Protein AF-A0A917YFE0-F1 (afdb_monomer_lite)

Structure (mmCIF, N/CA/C/O backbone):
data_AF-A0A917YFE0-F1
#
_entry.id   AF-A0A917YFE0-F1
#
loop_
_atom_site.group_PDB
_atom_site.id
_atom_site.type_symbol
_atom_site.label_atom_id
_atom_site.label_alt_id
_atom_site.label_comp_id
_atom_site.label_asym_id
_atom_site.label_entity_id
_atom_site.label_seq_id
_atom_site.pdbx_PDB_ins_code
_atom_site.Cartn_x
_atom_site.Cartn_y
_atom_site.Cartn_z
_atom_site.occupancy
_atom_site.B_iso_or_equiv
_atom_site.auth_seq_id
_atom_site.auth_comp_id
_atom_site.auth_asym_id
_atom_site.auth_atom_id
_atom_site.pdbx_PDB_model_num
ATOM 1 N N . MET A 1 1 ? -13.868 -17.812 5.244 1.00 84.69 1 MET A N 1
ATOM 2 C CA . MET A 1 1 ? -13.013 -17.747 6.449 1.00 84.69 1 MET A CA 1
ATOM 3 C C . MET A 1 1 ? -12.952 -16.281 6.848 1.00 84.69 1 MET A C 1
ATOM 5 O O . MET A 1 1 ? -12.947 -15.462 5.942 1.00 84.69 1 MET A O 1
ATOM 9 N N . ASP A 1 2 ? -12.995 -15.955 8.141 1.00 94.00 2 ASP A N 1
ATOM 10 C CA . ASP A 1 2 ? -12.895 -14.564 8.615 1.00 94.00 2 ASP A CA 1
ATOM 11 C C . ASP A 1 2 ? -11.419 -14.209 8.843 1.00 94.00 2 ASP A C 1
ATOM 13 O O . ASP A 1 2 ? -10.750 -14.843 9.658 1.00 94.00 2 ASP A O 1
ATOM 17 N N . TYR A 1 3 ? -10.922 -13.226 8.097 1.00 96.31 3 TYR A N 1
ATOM 18 C CA . TYR A 1 3 ? -9.534 -12.763 8.080 1.00 96.31 3 TYR A CA 1
ATOM 19 C C . TYR A 1 3 ? -9.320 -11.458 8.852 1.00 96.31 3 TYR A C 1
ATOM 21 O O . TYR A 1 3 ? -8.181 -11.013 8.983 1.00 96.31 3 TYR A O 1
ATOM 29 N N . ARG A 1 4 ? -10.368 -10.847 9.424 1.00 96.12 4 ARG A N 1
ATOM 30 C CA . ARG A 1 4 ? -10.214 -9.649 10.273 1.00 96.12 4 ARG A CA 1
ATOM 31 C C . ARG A 1 4 ? -9.209 -9.837 11.420 1.00 96.12 4 ARG A C 1
ATOM 33 O O . ARG A 1 4 ? -8.478 -8.882 11.692 1.00 96.12 4 ARG A O 1
ATOM 40 N N . PRO A 1 5 ? -9.095 -11.025 12.059 1.00 96.25 5 PRO A N 1
ATOM 41 C CA . PRO A 1 5 ? -8.093 -11.247 13.097 1.00 96.25 5 PRO A CA 1
ATOM 42 C C . PRO A 1 5 ? -6.644 -11.035 12.642 1.00 96.25 5 PRO A C 1
ATOM 44 O O . PRO A 1 5 ? -5.832 -10.685 13.492 1.00 96.25 5 PRO A O 1
ATOM 47 N N . LEU A 1 6 ? -6.318 -11.163 11.345 1.00 94.31 6 LEU A N 1
ATOM 48 C CA . LEU A 1 6 ? -4.957 -10.928 10.836 1.00 94.31 6 LEU A CA 1
ATOM 49 C C . LEU A 1 6 ? -4.453 -9.528 11.205 1.00 94.31 6 LEU A C 1
ATOM 51 O O . LEU A 1 6 ? -3.342 -9.372 11.700 1.00 94.31 6 LEU A O 1
ATOM 55 N N . LEU A 1 7 ? -5.302 -8.507 11.047 1.00 94.81 7 LEU A N 1
ATOM 56 C CA . LEU A 1 7 ? -4.933 -7.119 11.347 1.00 94.81 7 LEU A CA 1
ATOM 57 C C . LEU A 1 7 ? -4.876 -6.815 12.854 1.00 94.81 7 LEU A C 1
ATOM 59 O O . LEU A 1 7 ? -4.436 -5.736 13.247 1.00 94.81 7 LEU A O 1
ATOM 63 N N . ALA A 1 8 ? -5.336 -7.743 13.695 1.00 93.38 8 ALA A N 1
ATOM 64 C CA . ALA A 1 8 ? -5.355 -7.613 15.149 1.00 93.38 8 ALA A CA 1
ATOM 65 C C . ALA A 1 8 ? -4.343 -8.535 15.855 1.00 93.38 8 ALA A C 1
ATOM 67 O O . ALA A 1 8 ? -4.058 -8.329 17.033 1.00 93.38 8 ALA A O 1
ATOM 68 N N . GLN A 1 9 ? -3.791 -9.529 15.151 1.00 87.12 9 GLN A N 1
ATOM 69 C CA . GLN A 1 9 ? -3.011 -10.642 15.708 1.00 87.12 9 GLN A CA 1
ATOM 70 C C . GLN A 1 9 ? -1.773 -10.194 16.501 1.00 87.12 9 GLN A C 1
ATOM 72 O O . GLN A 1 9 ? -1.353 -10.871 17.441 1.00 87.12 9 GLN A O 1
ATOM 77 N N . HIS A 1 10 ? -1.238 -9.019 16.172 1.00 92.62 10 HIS A N 1
ATOM 78 C CA . HIS A 1 10 ? -0.079 -8.411 16.820 1.00 92.62 10 HIS A CA 1
ATOM 79 C C . HIS A 1 10 ? -0.311 -6.929 17.143 1.00 92.62 10 HIS A C 1
ATOM 81 O O . HIS A 1 10 ? 0.627 -6.134 17.148 1.00 92.62 10 HIS A O 1
ATOM 87 N N . ALA A 1 11 ? -1.565 -6.545 17.403 1.00 91.94 11 ALA A N 1
ATOM 88 C CA . ALA A 1 11 ? -1.904 -5.163 17.706 1.00 91.94 11 ALA A CA 1
ATOM 89 C C . ALA A 1 11 ? -1.092 -4.635 18.898 1.00 91.94 11 ALA A C 1
ATOM 91 O O . ALA A 1 11 ? -1.017 -5.254 19.962 1.00 91.94 11 ALA A O 1
ATOM 92 N N . VAL A 1 12 ? -0.493 -3.462 18.709 1.00 93.38 12 VAL A N 1
ATOM 93 C CA . VAL A 1 12 ? 0.252 -2.739 19.742 1.00 93.38 12 VAL A CA 1
ATOM 94 C C . VAL A 1 12 ? -0.282 -1.322 19.854 1.00 93.38 12 VAL A C 1
ATOM 96 O O . VAL A 1 12 ? -0.852 -0.776 18.909 1.00 93.38 12 VAL A O 1
ATOM 99 N N . GLN A 1 13 ? -0.063 -0.696 21.006 1.00 92.38 13 GLN A N 1
ATOM 100 C CA . GLN A 1 13 ? -0.458 0.690 21.207 1.00 92.38 13 GLN A CA 1
ATOM 101 C C . GLN A 1 13 ? 0.248 1.606 20.195 1.00 92.38 13 GLN A C 1
ATOM 103 O O . GLN A 1 13 ? 1.463 1.521 19.993 1.00 92.38 13 GLN A O 1
ATOM 108 N N . LEU A 1 14 ? -0.511 2.516 19.582 1.00 91.06 14 LEU A N 1
ATOM 109 C CA . LEU A 1 14 ? 0.066 3.573 18.758 1.00 91.06 14 LEU A CA 1
ATOM 110 C C . LEU A 1 14 ? 0.958 4.469 19.630 1.00 91.06 14 LEU A C 1
ATOM 112 O O . LEU A 1 14 ? 0.569 4.888 20.718 1.00 91.06 14 LEU A O 1
ATOM 116 N N . THR A 1 15 ? 2.172 4.754 19.163 1.00 79.62 15 THR A N 1
ATOM 117 C CA . THR A 1 15 ? 3.182 5.460 19.969 1.00 79.62 15 THR A CA 1
ATOM 118 C C . THR A 1 15 ? 3.042 6.978 19.908 1.00 79.62 15 THR A C 1
ATOM 120 O O . THR A 1 15 ? 3.319 7.668 20.887 1.00 79.62 15 THR A O 1
ATOM 123 N N . HIS A 1 16 ? 2.617 7.512 18.760 1.00 77.94 16 HIS A N 1
ATOM 124 C CA . HIS A 1 16 ? 2.608 8.958 18.505 1.00 77.94 16 HIS A CA 1
ATOM 125 C C . HIS A 1 16 ? 1.325 9.479 17.852 1.00 77.94 16 HIS A C 1
ATOM 127 O O . HIS A 1 16 ? 1.019 10.662 17.977 1.00 77.94 16 HIS A O 1
ATOM 133 N N . ASP A 1 17 ? 0.586 8.625 17.142 1.00 79.50 17 ASP A N 1
ATOM 134 C CA . ASP A 1 17 ? -0.562 9.044 16.330 1.00 79.50 17 ASP A CA 1
ATOM 135 C C . ASP A 1 17 ? -1.911 8.653 16.957 1.00 79.50 17 ASP A C 1
ATOM 137 O O . ASP A 1 17 ? -2.942 8.778 16.301 1.00 79.50 17 ASP A O 1
ATOM 141 N N . THR A 1 18 ? -1.925 8.225 18.226 1.00 74.38 18 THR A N 1
ATOM 142 C CA . THR A 1 18 ? -3.139 7.800 18.950 1.00 74.38 18 THR A CA 1
ATOM 143 C C . THR A 1 18 ? -4.272 8.819 18.837 1.00 74.38 18 THR A C 1
ATOM 145 O O . THR A 1 18 ? -5.299 8.456 18.273 1.00 74.38 18 THR A O 1
ATOM 148 N N . PRO A 1 19 ? -4.083 10.120 19.151 1.00 78.19 19 PRO A N 1
ATOM 149 C CA . PRO A 1 19 ? -5.183 11.087 19.074 1.00 78.19 19 PRO A CA 1
ATOM 150 C C . PRO A 1 19 ? -5.743 11.277 17.656 1.00 78.19 19 PRO A C 1
ATOM 152 O O . PRO A 1 19 ? -6.876 11.715 17.487 1.00 78.19 19 PRO A O 1
ATOM 155 N N . ARG A 1 20 ? -4.944 10.978 16.622 1.00 82.88 20 ARG A N 1
ATOM 156 C CA . ARG A 1 20 ? -5.356 11.093 15.214 1.00 82.88 20 ARG A CA 1
ATOM 157 C C . ARG A 1 20 ? -6.197 9.898 14.780 1.00 82.88 20 ARG A C 1
ATOM 159 O O . ARG A 1 20 ? -7.121 10.058 13.989 1.00 82.88 20 ARG A O 1
ATOM 166 N N . TRP A 1 21 ? -5.863 8.716 15.287 1.00 94.56 21 TRP A N 1
ATOM 167 C CA . TRP A 1 21 ? -6.563 7.476 14.978 1.00 94.56 21 TRP A CA 1
ATOM 168 C C . TRP A 1 21 ? -7.741 7.203 15.914 1.00 94.56 21 TRP A C 1
ATOM 170 O O . TRP A 1 21 ? -8.644 6.493 15.492 1.00 94.56 21 TRP A O 1
ATOM 180 N N . ASP A 1 22 ? -7.795 7.808 17.105 1.00 92.44 22 ASP A N 1
ATOM 181 C CA . ASP A 1 22 ? -8.902 7.665 18.063 1.00 92.44 22 ASP A CA 1
ATOM 182 C C . ASP A 1 22 ? -10.252 8.086 17.465 1.00 92.44 22 ASP A C 1
ATOM 184 O O . ASP A 1 22 ? -11.253 7.399 17.639 1.00 92.44 22 ASP A O 1
ATOM 188 N N . ASP A 1 23 ? -10.281 9.174 16.695 1.00 91.69 23 ASP A N 1
ATOM 189 C CA . ASP A 1 23 ? -11.488 9.656 16.011 1.00 91.69 23 ASP A CA 1
ATOM 190 C C . ASP A 1 23 ? -11.961 8.661 14.930 1.00 91.69 23 ASP A C 1
ATOM 192 O O . ASP A 1 23 ? -13.121 8.244 14.899 1.00 91.69 23 ASP A O 1
ATOM 196 N N . ALA A 1 24 ? -11.039 8.177 14.089 1.00 93.62 24 ALA A N 1
ATOM 197 C CA . ALA A 1 24 ? -11.344 7.141 13.101 1.00 93.62 24 ALA A CA 1
ATOM 198 C C . ALA A 1 24 ? -11.797 5.827 13.766 1.00 93.62 24 ALA A C 1
ATOM 200 O O . ALA A 1 24 ? -12.750 5.196 13.310 1.00 93.62 24 ALA A O 1
ATOM 201 N N . ALA A 1 25 ? -11.131 5.436 14.852 1.00 95.06 25 ALA A N 1
ATOM 202 C CA . ALA A 1 25 ? -11.418 4.258 15.660 1.00 95.06 25 ALA A CA 1
ATOM 203 C C . ALA A 1 25 ? -12.804 4.335 16.307 1.00 95.06 25 ALA A C 1
ATOM 205 O O . ALA A 1 25 ? -13.573 3.380 16.214 1.00 95.06 25 ALA A O 1
ATOM 206 N N . GLN A 1 26 ? -13.170 5.490 16.870 1.00 94.81 26 GLN A N 1
ATOM 207 C CA . GLN A 1 26 ? -14.491 5.736 17.439 1.00 94.81 26 GLN A CA 1
ATOM 208 C C . GLN A 1 26 ? -15.585 5.660 16.370 1.00 94.81 26 GLN A C 1
ATOM 210 O O . GLN A 1 26 ? -16.611 5.017 16.591 1.00 94.81 26 GLN A O 1
ATOM 215 N N . ILE A 1 27 ? -15.369 6.275 15.200 1.00 94.12 27 ILE A N 1
ATOM 216 C CA . ILE A 1 27 ? -16.329 6.211 14.092 1.00 94.12 27 ILE A CA 1
ATOM 217 C C . ILE A 1 27 ? -16.477 4.775 13.588 1.00 94.12 27 ILE A C 1
ATOM 219 O O . ILE A 1 27 ? -17.595 4.362 13.290 1.00 94.12 27 ILE A O 1
ATOM 223 N N . ALA A 1 28 ? -15.385 4.016 13.465 1.00 93.69 28 ALA A N 1
ATOM 224 C CA . ALA A 1 28 ? -15.397 2.652 12.936 1.00 93.69 28 ALA A CA 1
ATOM 225 C C . ALA A 1 28 ? -15.806 1.585 13.970 1.00 93.69 28 ALA A C 1
ATOM 227 O O . ALA A 1 28 ? -16.243 0.508 13.573 1.00 93.69 28 ALA A O 1
ATOM 228 N N . GLY A 1 29 ? -15.695 1.877 15.269 1.00 95.31 29 GLY A N 1
ATOM 229 C CA . GLY A 1 29 ? -15.880 0.906 16.350 1.00 95.31 29 GLY A CA 1
ATOM 230 C C . GLY A 1 29 ? -14.729 -0.101 16.457 1.00 95.31 29 GLY A C 1
ATOM 231 O O . GLY A 1 29 ? -14.976 -1.279 16.703 1.00 95.31 29 GLY A O 1
ATOM 232 N N . LEU A 1 30 ? -13.489 0.340 16.226 1.00 96.00 30 LEU A N 1
ATOM 233 C CA . LEU A 1 30 ? -12.283 -0.501 16.203 1.00 96.00 30 LEU A CA 1
ATOM 234 C C . LEU A 1 30 ? -11.232 0.010 17.190 1.00 96.00 30 LEU A C 1
ATOM 236 O O . LEU A 1 30 ? -11.303 1.145 17.646 1.00 96.00 30 LEU A O 1
ATOM 240 N N . ASP A 1 31 ? -10.221 -0.810 17.473 1.00 95.00 31 ASP A N 1
ATOM 241 C CA . ASP A 1 31 ? -8.989 -0.339 18.111 1.00 95.00 31 ASP A CA 1
ATOM 242 C C . ASP A 1 31 ? -8.210 0.605 17.157 1.00 95.00 31 ASP A C 1
ATOM 244 O O . ASP A 1 31 ? -8.196 0.352 15.945 1.00 95.00 31 ASP A O 1
ATOM 248 N N . PRO A 1 32 ? -7.549 1.679 17.646 1.00 96.12 32 PRO A N 1
ATOM 249 C CA . PRO A 1 32 ? -6.787 2.604 16.802 1.00 96.12 32 PRO A CA 1
ATOM 250 C C . PRO A 1 32 ? -5.726 1.944 15.917 1.00 96.12 32 PRO A C 1
ATOM 252 O O . PRO A 1 32 ? -5.562 2.346 14.762 1.00 96.12 32 PRO A O 1
ATOM 255 N N . TYR A 1 33 ? -5.033 0.916 16.413 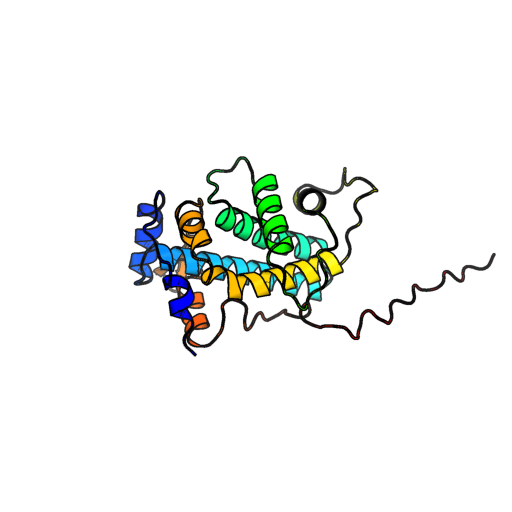1.00 96.19 33 TYR A N 1
ATOM 256 C CA . TYR A 1 33 ? -4.073 0.160 15.614 1.00 96.19 33 TYR A CA 1
ATOM 257 C C . TYR A 1 33 ? -4.777 -0.597 14.490 1.00 96.19 33 TYR A C 1
ATOM 259 O O . TYR A 1 33 ? -4.376 -0.488 13.332 1.00 96.19 33 TYR A O 1
ATOM 267 N N . VAL A 1 34 ? -5.862 -1.311 14.802 1.00 96.81 34 VAL A N 1
ATOM 268 C CA . VAL A 1 34 ? -6.631 -2.074 13.803 1.00 96.81 34 VAL A CA 1
ATOM 269 C C . VAL A 1 34 ? -7.240 -1.138 12.756 1.00 96.81 34 VAL A C 1
ATOM 271 O O . VAL A 1 34 ? -7.251 -1.455 11.566 1.00 96.81 34 VAL A O 1
ATOM 274 N N . CYS A 1 35 ? -7.687 0.049 13.167 1.00 97.19 35 CYS A N 1
ATOM 275 C CA . CYS A 1 35 ? -8.169 1.100 12.275 1.00 97.19 35 CYS A CA 1
ATOM 276 C C . CYS A 1 35 ? -7.067 1.556 11.301 1.00 97.19 35 CYS A C 1
ATOM 278 O O . CYS A 1 35 ? -7.281 1.583 10.086 1.00 97.19 35 CYS A O 1
ATOM 280 N N . LYS A 1 36 ? -5.855 1.810 11.813 1.00 97.44 36 LYS A N 1
ATOM 281 C CA . LYS A 1 36 ? -4.675 2.152 11.005 1.00 97.44 36 LYS A CA 1
ATOM 282 C C . LYS A 1 36 ? -4.274 1.032 10.046 1.00 97.44 36 LYS A C 1
ATOM 284 O O . LYS A 1 36 ? -4.040 1.300 8.870 1.00 97.44 36 LYS A O 1
ATOM 289 N N . ALA A 1 37 ? -4.229 -0.212 10.519 1.00 97.56 37 ALA A N 1
ATOM 290 C CA . ALA A 1 37 ? -3.920 -1.382 9.700 1.00 97.56 37 ALA A CA 1
ATOM 291 C C . ALA A 1 37 ? -4.944 -1.566 8.567 1.00 97.56 37 ALA A C 1
ATOM 293 O O . ALA A 1 37 ? -4.565 -1.784 7.418 1.00 97.56 37 ALA A O 1
ATOM 294 N N . SER A 1 38 ? -6.234 -1.385 8.868 1.00 98.19 38 SER A N 1
ATOM 295 C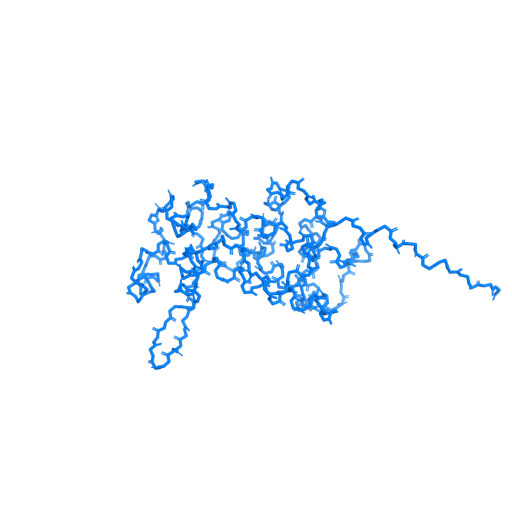 CA . SER A 1 38 ? -7.319 -1.465 7.878 1.00 98.19 38 SER A CA 1
ATOM 296 C C . SER A 1 38 ? -7.195 -0.380 6.817 1.00 98.19 38 SER A C 1
ATOM 298 O O . SER A 1 38 ? -7.300 -0.664 5.630 1.00 98.19 38 SER A O 1
ATOM 300 N N . TYR A 1 39 ? -6.923 0.858 7.235 1.00 98.00 39 TYR A N 1
ATOM 301 C CA . TYR A 1 39 ? -6.691 1.964 6.314 1.00 98.00 39 TYR A CA 1
ATOM 302 C C . TYR A 1 39 ? -5.509 1.687 5.382 1.00 98.00 39 TYR A C 1
ATOM 304 O O . TYR A 1 39 ? -5.624 1.855 4.174 1.00 98.00 39 TYR A O 1
ATOM 312 N N . VAL A 1 40 ? -4.384 1.232 5.934 1.00 97.62 40 VAL A N 1
ATOM 313 C CA . VAL A 1 40 ? -3.183 0.899 5.161 1.00 97.62 40 VAL A CA 1
ATOM 314 C C . VAL A 1 40 ? -3.456 -0.208 4.147 1.00 97.62 40 VAL A C 1
ATOM 316 O O . VAL A 1 40 ? -3.097 -0.054 2.981 1.00 97.62 40 VAL A O 1
ATOM 319 N N . CYS A 1 41 ? -4.127 -1.282 4.569 1.00 97.94 41 CYS A N 1
ATOM 320 C CA . CYS A 1 41 ? -4.554 -2.359 3.682 1.00 97.94 41 CYS A CA 1
ATOM 321 C C . CYS A 1 41 ? -5.417 -1.810 2.533 1.00 97.94 41 CYS A C 1
ATOM 323 O O . CYS A 1 41 ? -5.114 -2.047 1.366 1.00 97.94 41 CYS A O 1
ATOM 325 N N . GLY A 1 42 ? -6.416 -0.986 2.851 1.00 97.75 42 GLY A N 1
ATOM 326 C CA . GLY A 1 42 ? -7.275 -0.336 1.866 1.00 97.75 42 GLY A CA 1
ATOM 327 C C . GLY A 1 42 ? -6.533 0.566 0.876 1.00 97.75 42 GLY A C 1
ATOM 328 O O . GLY A 1 42 ? -6.743 0.452 -0.326 1.00 97.75 42 GLY A O 1
ATOM 329 N N . VAL A 1 43 ? -5.613 1.414 1.350 1.00 97.88 43 VAL A N 1
ATOM 330 C CA . VAL A 1 43 ? -4.798 2.280 0.477 1.00 97.88 43 VAL A CA 1
ATOM 331 C C . VAL A 1 43 ? -3.901 1.453 -0.448 1.00 97.88 43 VAL A C 1
ATOM 333 O O . VAL A 1 43 ? -3.775 1.777 -1.627 1.00 97.88 43 VAL A O 1
ATOM 336 N N . MET A 1 44 ? -3.288 0.375 0.056 1.00 97.88 44 MET A N 1
ATOM 337 C CA . MET A 1 44 ? -2.491 -0.522 -0.787 1.00 97.88 44 MET A CA 1
ATOM 338 C C . MET A 1 44 ? -3.358 -1.192 -1.857 1.00 97.88 44 MET A C 1
ATOM 340 O O . MET A 1 44 ? -2.956 -1.208 -3.020 1.00 97.88 44 MET A O 1
ATOM 344 N N . ARG A 1 45 ? -4.555 -1.680 -1.496 1.00 97.12 45 ARG A N 1
ATOM 345 C CA . ARG A 1 45 ? -5.517 -2.243 -2.459 1.00 97.12 45 ARG A CA 1
ATOM 346 C C . ARG A 1 45 ? -5.887 -1.233 -3.543 1.00 97.12 45 ARG A C 1
ATOM 348 O O . ARG A 1 45 ? -5.783 -1.578 -4.714 1.00 97.12 45 ARG A O 1
ATOM 355 N N . GLU A 1 46 ? -6.240 -0.003 -3.169 1.00 96.44 46 GLU A N 1
ATOM 356 C CA . GLU A 1 46 ? -6.595 1.070 -4.109 1.00 96.44 46 GLU A CA 1
ATOM 357 C C . GLU A 1 46 ? -5.463 1.329 -5.112 1.00 96.44 46 GLU A C 1
ATOM 359 O O . GLU A 1 46 ? -5.671 1.291 -6.324 1.00 96.44 46 GLU A O 1
ATOM 364 N N . PHE A 1 47 ? -4.233 1.538 -4.628 1.00 97.50 47 PHE A N 1
ATOM 365 C CA . PHE A 1 47 ? -3.093 1.787 -5.511 1.00 97.50 47 PHE A CA 1
ATOM 366 C C . PHE A 1 47 ? -2.796 0.604 -6.428 1.00 97.50 47 PHE A C 1
ATOM 368 O O . PHE A 1 47 ? -2.480 0.808 -7.599 1.00 97.50 47 PHE A O 1
ATOM 375 N N . MET A 1 48 ? -2.920 -0.627 -5.932 1.00 97.06 48 MET A N 1
ATOM 376 C CA . MET A 1 48 ? -2.731 -1.823 -6.748 1.00 97.06 48 MET A CA 1
ATOM 377 C C . MET A 1 48 ? -3.835 -1.987 -7.800 1.00 97.06 48 MET A C 1
ATOM 379 O O . MET A 1 48 ? -3.521 -2.303 -8.946 1.00 97.06 48 MET A O 1
ATOM 383 N N . GLN A 1 49 ? -5.102 -1.738 -7.454 1.00 95.56 49 GLN A N 1
ATOM 384 C CA . GLN A 1 49 ? -6.226 -1.781 -8.399 1.00 95.56 49 GLN A CA 1
ATOM 385 C C . GLN A 1 49 ? -6.077 -0.707 -9.477 1.00 95.56 49 GLN A C 1
ATOM 387 O O . GLN A 1 49 ? -6.115 -1.020 -10.666 1.00 95.56 49 GLN A O 1
ATOM 392 N N . ALA A 1 50 ? -5.823 0.540 -9.080 1.00 96.38 50 ALA A N 1
ATOM 393 C CA . ALA A 1 50 ? -5.614 1.643 -10.011 1.00 96.38 50 ALA A CA 1
ATOM 394 C C . ALA A 1 50 ? -4.363 1.428 -10.882 1.00 96.38 50 ALA A C 1
ATOM 396 O O . ALA A 1 50 ? -4.351 1.775 -12.066 1.00 96.38 50 ALA A O 1
ATOM 397 N N . SER A 1 51 ? -3.304 0.832 -10.327 1.00 96.69 51 SER A N 1
ATOM 398 C CA . SER A 1 51 ? -2.117 0.445 -11.088 1.00 96.69 51 SER A CA 1
ATOM 399 C C . SER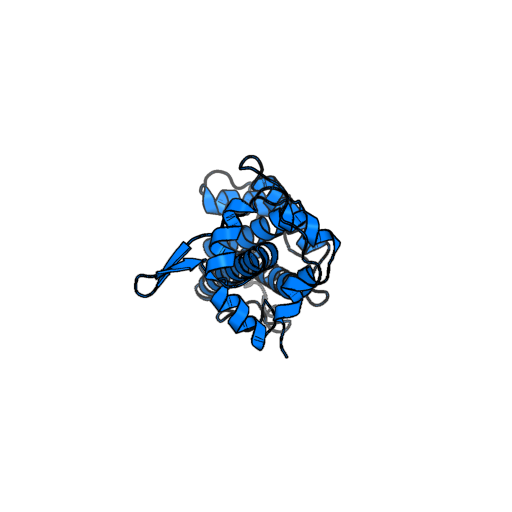 A 1 51 ? -2.439 -0.638 -12.121 1.00 96.69 51 SER A C 1
ATOM 401 O O . SER A 1 51 ? -2.054 -0.485 -13.282 1.00 96.69 51 SER A O 1
ATOM 403 N N . GLY A 1 52 ? -3.183 -1.679 -11.735 1.00 94.88 52 GLY A N 1
ATOM 404 C CA . GLY A 1 52 ? -3.641 -2.746 -12.627 1.00 94.88 52 GLY A CA 1
ATOM 405 C C . GLY A 1 52 ? -4.520 -2.227 -13.765 1.00 94.88 52 GLY A C 1
ATOM 406 O O . GLY A 1 52 ? -4.261 -2.543 -14.923 1.00 94.88 52 GLY A O 1
ATOM 407 N N . LEU A 1 53 ? -5.473 -1.337 -13.469 1.00 94.75 53 LEU A N 1
ATOM 408 C CA . LEU A 1 53 ? -6.314 -0.680 -14.475 1.00 94.75 53 LEU A CA 1
ATOM 409 C C . LEU A 1 53 ? -5.471 0.106 -15.492 1.00 94.75 53 LEU A C 1
ATOM 411 O O . LEU A 1 53 ? -5.653 -0.009 -16.704 1.00 94.75 53 LEU A O 1
ATOM 415 N N . ASN A 1 54 ? -4.502 0.893 -15.012 1.00 94.88 54 ASN A N 1
ATOM 416 C CA . ASN A 1 54 ? -3.581 1.609 -15.895 1.00 94.88 54 ASN A CA 1
ATOM 417 C C . ASN A 1 54 ? -2.718 0.650 -16.726 1.00 94.88 54 ASN A C 1
ATOM 419 O O . ASN A 1 54 ? -2.411 0.954 -17.878 1.00 94.88 54 ASN A O 1
ATOM 423 N N . PHE A 1 55 ? -2.319 -0.489 -16.156 1.00 93.00 55 PHE A N 1
ATOM 424 C CA . PHE A 1 55 ? -1.544 -1.505 -16.862 1.00 93.00 55 PHE A CA 1
ATOM 425 C C . PHE A 1 55 ? -2.343 -2.103 -18.023 1.00 93.00 55 PHE A C 1
ATOM 427 O O . PHE A 1 55 ? -1.847 -2.131 -19.147 1.00 93.00 55 PHE A O 1
ATOM 434 N N . GLU A 1 56 ? -3.592 -2.497 -17.762 1.00 91.38 56 GLU A N 1
ATOM 435 C CA . GLU A 1 56 ? -4.524 -3.066 -18.742 1.00 91.38 56 GLU A CA 1
ATOM 436 C C . GLU A 1 56 ? -4.764 -2.125 -19.933 1.00 91.38 56 GLU A C 1
ATOM 438 O O . GLU A 1 56 ? -4.834 -2.558 -21.083 1.00 91.38 56 GLU A O 1
ATOM 443 N N . HIS A 1 57 ? -4.804 -0.814 -19.679 1.00 91.75 57 HIS A N 1
ATOM 444 C CA . HIS A 1 57 ? -4.969 0.211 -20.712 1.00 91.75 57 HIS A CA 1
ATOM 445 C C . HIS A 1 57 ? -3.652 0.740 -21.313 1.00 91.75 57 HIS A C 1
ATOM 447 O O . HIS A 1 57 ? -3.663 1.745 -22.024 1.00 91.75 57 HIS A O 1
ATOM 453 N N . ASN A 1 58 ? -2.518 0.068 -21.083 1.00 90.50 58 ASN A N 1
ATOM 454 C CA . ASN A 1 58 ? -1.186 0.438 -21.590 1.00 90.50 58 ASN A CA 1
ATOM 455 C C . ASN A 1 58 ? -0.650 1.803 -21.100 1.00 90.50 58 ASN A C 1
ATOM 457 O O . ASN A 1 58 ? 0.305 2.351 -21.657 1.00 90.50 58 ASN A O 1
ATOM 461 N N . TYR A 1 59 ? -1.189 2.347 -20.006 1.00 91.62 59 TYR A N 1
ATOM 462 C CA . TYR A 1 59 ? -0.651 3.525 -19.316 1.00 91.62 59 TYR A CA 1
ATOM 463 C C . TYR A 1 59 ? 0.492 3.127 -18.368 1.00 91.62 59 TYR A C 1
ATOM 465 O O . TYR A 1 59 ? 0.449 3.358 -17.158 1.00 91.62 59 TYR A O 1
ATOM 473 N N . HIS A 1 60 ? 1.547 2.517 -18.916 1.00 90.56 60 HIS A N 1
ATOM 474 C CA . HIS A 1 60 ? 2.560 1.812 -18.124 1.00 90.56 60 HIS A CA 1
ATOM 475 C C . HIS A 1 60 ? 3.327 2.691 -17.121 1.00 90.56 60 HIS A C 1
ATOM 477 O O . HIS A 1 60 ? 3.648 2.222 -16.032 1.00 90.56 60 HIS A O 1
ATOM 483 N N . LEU A 1 61 ? 3.599 3.963 -17.442 1.00 89.50 61 LEU A N 1
ATOM 484 C CA . LEU A 1 61 ? 4.258 4.882 -16.500 1.00 89.50 61 LEU A CA 1
ATOM 485 C C . LEU A 1 61 ? 3.348 5.257 -15.323 1.00 89.50 61 LEU A C 1
ATOM 487 O O . LEU A 1 61 ? 3.819 5.301 -14.190 1.00 89.50 61 LEU A O 1
ATOM 491 N N . GLY A 1 62 ? 2.055 5.491 -15.578 1.00 92.38 62 GLY A N 1
ATOM 492 C CA . GLY A 1 62 ? 1.071 5.753 -14.522 1.00 92.38 62 GLY A CA 1
ATOM 493 C C . GLY A 1 62 ? 0.849 4.520 -13.649 1.00 92.38 62 GLY A C 1
ATOM 494 O O . GLY A 1 62 ? 0.842 4.610 -12.424 1.00 92.38 62 GLY A O 1
ATOM 495 N N . SER A 1 63 ? 0.787 3.350 -14.283 1.00 95.00 63 SER A N 1
ATOM 496 C CA . SER A 1 63 ? 0.737 2.060 -13.602 1.00 95.00 63 SER A CA 1
ATOM 497 C C . SER A 1 63 ? 1.948 1.853 -12.685 1.00 95.00 63 SER A C 1
ATOM 499 O O . SER A 1 63 ? 1.778 1.578 -11.495 1.00 95.00 63 SER A O 1
ATOM 501 N N . LEU A 1 64 ? 3.169 2.069 -13.195 1.00 94.50 64 LEU A N 1
ATOM 502 C CA . LEU A 1 64 ? 4.393 1.971 -12.400 1.00 94.50 64 LEU A CA 1
ATOM 503 C C . LEU A 1 64 ? 4.377 2.947 -11.222 1.00 94.50 64 LEU A C 1
ATOM 505 O O . LEU A 1 64 ? 4.741 2.572 -10.112 1.00 94.50 64 LEU A O 1
ATOM 509 N N . PHE A 1 65 ? 3.971 4.195 -11.457 1.00 95.00 65 PHE A N 1
ATOM 510 C CA . PHE A 1 65 ? 3.945 5.221 -10.421 1.00 95.00 65 PHE A CA 1
ATOM 511 C C . PHE A 1 65 ? 3.070 4.798 -9.231 1.00 95.00 65 PHE A C 1
ATOM 513 O O . PHE A 1 65 ? 3.534 4.833 -8.095 1.00 95.00 65 PHE A O 1
ATOM 520 N N . LEU A 1 66 ? 1.863 4.292 -9.499 1.00 96.94 66 LEU A N 1
ATOM 521 C CA . LEU A 1 66 ? 0.935 3.812 -8.470 1.00 96.94 66 LEU A CA 1
ATOM 522 C C . LEU A 1 66 ? 1.447 2.559 -7.741 1.00 96.94 66 LEU A C 1
ATOM 524 O O . LEU A 1 66 ? 1.361 2.478 -6.516 1.00 96.94 66 LEU A O 1
ATOM 528 N N . ALA A 1 67 ? 2.051 1.606 -8.460 1.00 97.25 67 ALA A N 1
ATOM 529 C CA . ALA A 1 67 ? 2.689 0.448 -7.828 1.00 97.25 67 ALA A CA 1
ATOM 530 C C . ALA A 1 67 ? 3.836 0.878 -6.892 1.00 97.25 67 ALA A C 1
ATOM 532 O O . ALA A 1 67 ? 4.016 0.322 -5.805 1.00 97.25 67 ALA A O 1
ATOM 533 N N . LEU A 1 68 ? 4.599 1.907 -7.275 1.00 97.00 68 LEU A N 1
ATOM 534 C CA . LEU A 1 68 ? 5.667 2.461 -6.446 1.00 97.00 68 LEU A CA 1
ATOM 535 C C . LEU A 1 68 ? 5.132 3.287 -5.266 1.00 97.00 68 LEU A C 1
ATOM 537 O O . LEU A 1 68 ? 5.786 3.304 -4.229 1.00 97.00 68 LEU A O 1
ATOM 541 N N . ASP A 1 69 ? 3.949 3.896 -5.355 1.00 97.06 69 ASP A N 1
ATOM 542 C CA . ASP A 1 69 ? 3.288 4.527 -4.202 1.00 97.06 69 ASP A CA 1
ATOM 543 C C . ASP A 1 69 ? 2.839 3.485 -3.164 1.00 97.06 69 ASP A C 1
ATOM 545 O O . ASP A 1 69 ? 3.104 3.654 -1.970 1.00 97.06 69 ASP A O 1
ATOM 549 N N . ALA A 1 70 ? 2.272 2.354 -3.602 1.00 98.00 70 ALA A N 1
ATOM 550 C CA . ALA A 1 70 ? 2.006 1.213 -2.718 1.00 98.00 70 ALA A CA 1
ATOM 551 C C . ALA A 1 70 ? 3.302 0.667 -2.090 1.00 98.00 70 ALA A C 1
ATOM 553 O O . ALA A 1 70 ? 3.352 0.370 -0.895 1.00 98.00 70 ALA A O 1
ATOM 554 N N . THR A 1 71 ? 4.379 0.600 -2.878 1.00 98.06 71 THR A N 1
ATOM 555 C CA . THR A 1 71 ? 5.704 0.171 -2.403 1.00 98.06 71 THR A CA 1
ATOM 556 C C . THR A 1 71 ? 6.314 1.163 -1.407 1.00 98.06 71 THR A C 1
ATOM 558 O O . THR A 1 71 ? 6.938 0.743 -0.433 1.00 98.06 71 THR A O 1
ATOM 561 N N . GLU A 1 72 ? 6.139 2.477 -1.589 1.00 97.12 72 GLU A N 1
ATOM 562 C CA . GLU A 1 72 ? 6.558 3.463 -0.587 1.00 97.12 72 GLU A CA 1
ATOM 563 C C . GLU A 1 72 ? 5.768 3.277 0.709 1.00 97.12 72 GLU A C 1
ATOM 565 O O . GLU A 1 72 ? 6.367 3.271 1.785 1.00 97.12 72 GLU A O 1
ATOM 570 N N . LEU A 1 73 ? 4.446 3.098 0.628 1.00 96.94 73 LEU A N 1
ATOM 571 C CA . LEU A 1 73 ? 3.627 2.859 1.814 1.00 96.94 73 LEU A CA 1
ATOM 572 C C . LEU A 1 73 ? 4.124 1.626 2.580 1.00 96.94 73 LEU A C 1
ATOM 574 O O . LEU A 1 73 ? 4.378 1.730 3.781 1.00 96.94 73 LEU A O 1
ATOM 578 N N . LEU A 1 74 ? 4.390 0.517 1.883 1.00 97.69 74 LEU A N 1
ATOM 579 C CA . LEU A 1 74 ? 5.045 -0.660 2.458 1.00 97.69 74 LEU A CA 1
ATOM 580 C C . LEU A 1 74 ? 6.383 -0.306 3.119 1.00 97.69 74 LEU A C 1
ATOM 582 O O . LEU A 1 74 ? 6.619 -0.646 4.275 1.00 97.69 74 LEU A O 1
ATOM 586 N N . GLY A 1 75 ? 7.252 0.433 2.431 1.00 97.19 75 GLY A N 1
ATOM 587 C CA . GLY A 1 75 ? 8.531 0.867 2.986 1.00 97.19 75 GLY A CA 1
ATOM 588 C C . GLY A 1 75 ? 8.396 1.718 4.251 1.00 97.19 75 GLY A C 1
ATOM 589 O O . GLY A 1 75 ? 9.247 1.648 5.144 1.00 97.19 75 GLY A O 1
ATOM 590 N N . ARG A 1 76 ? 7.318 2.499 4.369 1.00 95.69 76 ARG A N 1
ATOM 591 C CA . ARG A 1 76 ? 7.018 3.312 5.554 1.00 95.69 76 ARG A CA 1
ATOM 592 C C . ARG A 1 76 ? 6.606 2.431 6.726 1.00 95.69 76 ARG A C 1
ATOM 594 O O . ARG A 1 76 ? 7.097 2.650 7.831 1.00 95.69 76 ARG A O 1
ATOM 601 N N . ILE A 1 77 ? 5.797 1.406 6.463 1.00 95.69 77 ILE A N 1
ATOM 602 C CA . ILE A 1 77 ? 5.410 0.389 7.447 1.00 95.69 77 ILE A CA 1
ATOM 603 C C . ILE A 1 77 ? 6.638 -0.378 7.920 1.00 95.69 77 ILE A C 1
ATOM 605 O O . ILE A 1 77 ? 6.860 -0.476 9.116 1.00 95.69 77 ILE A O 1
ATOM 609 N N . VAL A 1 78 ? 7.472 -0.857 6.997 1.00 96.12 78 VAL A N 1
ATOM 610 C CA . VAL A 1 78 ? 8.652 -1.675 7.309 1.00 96.12 78 VAL A CA 1
ATOM 611 C C . VAL A 1 78 ? 9.697 -0.898 8.102 1.00 96.12 78 VAL A C 1
ATOM 613 O O . VAL A 1 78 ? 10.355 -1.469 8.963 1.00 96.12 78 VAL A O 1
ATOM 616 N N . SER A 1 79 ? 9.863 0.400 7.840 1.00 94.38 79 SER A N 1
ATOM 617 C CA . SER A 1 79 ? 10.870 1.218 8.530 1.00 94.38 79 SER A CA 1
ATOM 618 C C . SER A 1 79 ? 10.371 1.953 9.771 1.00 94.38 79 SER A C 1
ATOM 620 O O . SER A 1 79 ? 11.194 2.492 10.507 1.00 94.38 79 SER A O 1
ATOM 622 N N . GLY A 1 80 ? 9.055 2.067 9.971 1.00 93.31 80 GLY A N 1
ATOM 623 C CA . GLY A 1 80 ? 8.483 2.917 11.018 1.00 93.31 80 GLY A CA 1
ATOM 624 C C . GLY A 1 80 ? 8.809 4.406 10.855 1.00 93.31 80 GLY A C 1
ATOM 625 O O . GLY A 1 80 ? 8.721 5.170 11.817 1.00 93.31 80 GLY A O 1
ATOM 626 N N . LYS A 1 81 ? 9.223 4.836 9.654 1.00 90.75 81 LYS A N 1
ATOM 627 C CA . LYS A 1 81 ? 9.686 6.207 9.406 1.00 90.75 81 LYS A CA 1
ATOM 628 C C . LYS A 1 81 ? 8.573 7.238 9.597 1.00 90.75 81 LYS A C 1
ATOM 630 O O . LYS A 1 81 ? 7.410 7.027 9.245 1.00 90.75 81 LYS A O 1
ATOM 635 N N . ARG A 1 82 ? 8.984 8.401 10.100 1.00 88.88 82 ARG A N 1
ATOM 636 C CA . ARG A 1 82 ? 8.160 9.603 10.284 1.00 88.88 82 ARG A CA 1
ATOM 637 C C . ARG A 1 82 ? 8.707 10.751 9.426 1.00 88.88 82 ARG A C 1
ATOM 639 O O . ARG A 1 82 ? 9.883 10.729 9.064 1.00 88.88 82 ARG A O 1
ATOM 646 N N . GLY A 1 83 ? 7.869 11.737 9.115 1.00 77.62 83 GLY A N 1
ATOM 647 C CA . GLY A 1 83 ? 8.227 12.931 8.347 1.00 77.62 83 GLY A CA 1
ATOM 648 C C . GLY A 1 83 ? 8.209 12.779 6.818 1.00 77.62 83 GLY A C 1
ATOM 649 O O . GLY A 1 83 ? 7.869 11.730 6.254 1.00 77.62 83 GLY A O 1
ATOM 650 N N . THR A 1 84 ? 8.564 13.880 6.147 1.00 64.25 84 THR A N 1
ATOM 651 C CA . THR A 1 84 ? 8.562 14.048 4.680 1.00 64.25 84 THR A CA 1
ATOM 652 C C . THR A 1 84 ? 9.937 13.849 4.040 1.00 64.25 84 THR A C 1
ATOM 654 O O . THR A 1 84 ? 10.029 13.465 2.871 1.00 64.25 84 THR A O 1
ATOM 657 N N . ASP A 1 85 ? 11.009 14.051 4.807 1.00 55.16 85 ASP A N 1
ATOM 658 C CA . ASP A 1 85 ? 12.390 13.994 4.327 1.00 55.16 85 ASP A CA 1
ATOM 659 C C . ASP A 1 85 ? 12.848 12.539 4.238 1.00 55.16 85 ASP A C 1
ATOM 661 O O . ASP A 1 85 ? 13.455 11.974 5.146 1.00 55.16 85 ASP A O 1
ATOM 665 N N . GLY A 1 86 ? 12.492 11.882 3.137 1.00 77.56 86 GLY A N 1
ATOM 666 C CA . GLY A 1 86 ? 12.929 10.509 2.918 1.00 77.56 86 GLY A CA 1
ATOM 667 C C . GLY A 1 86 ? 12.080 9.654 1.999 1.00 77.56 86 GLY A C 1
ATOM 668 O O . GLY A 1 86 ? 12.397 8.476 1.910 1.00 77.56 86 GLY A O 1
ATOM 669 N N . SER A 1 87 ? 11.065 10.183 1.303 1.00 83.00 87 SER A N 1
ATOM 670 C CA . SER A 1 87 ? 10.199 9.400 0.394 1.00 83.00 87 SER A CA 1
ATOM 671 C C . SER A 1 87 ? 10.988 8.489 -0.569 1.00 83.00 87 SER A C 1
ATOM 673 O O . SER A 1 87 ? 10.669 7.312 -0.713 1.00 83.00 87 SER A O 1
ATOM 675 N N . THR A 1 88 ? 12.107 8.966 -1.133 1.00 90.75 88 THR A N 1
ATOM 676 C CA . THR A 1 88 ? 12.999 8.127 -1.958 1.00 90.75 88 THR A CA 1
ATOM 677 C C . THR A 1 88 ? 13.624 6.964 -1.178 1.00 90.75 88 THR A C 1
ATOM 679 O O . THR A 1 88 ? 13.708 5.854 -1.697 1.00 90.75 88 THR A O 1
ATOM 682 N N . GLU A 1 89 ? 14.085 7.188 0.054 1.00 93.31 89 GLU A N 1
ATOM 683 C CA . GLU A 1 89 ? 14.665 6.108 0.861 1.00 93.31 89 GLU A CA 1
ATOM 684 C C . GLU A 1 89 ? 13.587 5.180 1.421 1.00 93.31 89 GLU A C 1
ATOM 686 O O . GLU A 1 89 ? 13.814 3.983 1.507 1.00 93.31 89 GLU A O 1
ATOM 691 N N . VAL A 1 90 ? 12.408 5.704 1.760 1.00 95.06 90 VAL A N 1
ATOM 692 C CA . VAL A 1 90 ? 11.239 4.910 2.158 1.00 95.06 90 VAL A CA 1
ATOM 693 C C . VAL A 1 90 ? 10.845 3.970 1.019 1.00 95.06 90 VAL A C 1
ATOM 695 O O . VAL A 1 90 ? 10.728 2.769 1.242 1.00 95.06 90 VAL A O 1
ATOM 698 N N . LEU A 1 91 ? 10.750 4.475 -0.214 1.00 96.00 91 LEU A N 1
ATOM 699 C CA . LEU A 1 91 ? 10.520 3.642 -1.391 1.00 96.00 91 LEU A CA 1
ATOM 700 C C . LEU A 1 91 ? 11.588 2.557 -1.538 1.00 96.00 91 LEU A C 1
ATOM 702 O O . LEU A 1 91 ? 11.261 1.395 -1.759 1.00 96.00 91 LEU A O 1
ATOM 706 N N . ARG A 1 92 ? 12.870 2.914 -1.399 1.00 96.75 92 ARG A N 1
ATOM 707 C CA . ARG A 1 92 ? 13.960 1.932 -1.482 1.00 96.75 92 ARG A CA 1
ATOM 708 C C . ARG A 1 92 ? 13.855 0.865 -0.400 1.00 96.75 92 ARG A C 1
ATOM 710 O O . ARG A 1 92 ? 14.119 -0.293 -0.700 1.00 96.75 92 ARG A O 1
ATOM 717 N N . THR A 1 93 ? 13.470 1.231 0.822 1.00 96.81 93 THR A N 1
ATOM 718 C CA . THR A 1 93 ? 13.176 0.263 1.884 1.00 96.81 93 THR A CA 1
ATOM 719 C C . THR A 1 93 ? 12.059 -0.683 1.460 1.00 96.81 93 THR A C 1
ATOM 721 O O . THR A 1 93 ? 12.218 -1.888 1.616 1.00 96.81 93 THR A O 1
ATOM 724 N N . GLY A 1 94 ? 10.970 -0.159 0.893 1.00 97.56 94 GLY A N 1
ATOM 725 C CA . GLY A 1 94 ? 9.861 -0.972 0.392 1.00 97.56 94 GLY A CA 1
ATOM 726 C C . GLY A 1 94 ? 10.308 -1.965 -0.677 1.00 97.56 94 GLY A C 1
ATOM 727 O O . GLY A 1 94 ? 10.046 -3.153 -0.549 1.00 97.56 94 GLY A O 1
ATOM 728 N N . VAL A 1 95 ? 11.074 -1.511 -1.675 1.00 97.81 95 VAL A N 1
ATOM 729 C CA . VAL A 1 95 ? 11.619 -2.399 -2.716 1.00 97.81 95 VAL A CA 1
ATOM 730 C C . VAL A 1 95 ? 12.531 -3.471 -2.117 1.00 97.81 95 VAL A C 1
ATOM 732 O O . VAL A 1 95 ? 12.369 -4.640 -2.439 1.00 97.81 95 VAL A O 1
ATOM 735 N N . ARG A 1 96 ? 13.455 -3.106 -1.218 1.00 97.81 96 ARG A N 1
ATOM 736 C CA . ARG A 1 96 ? 14.335 -4.084 -0.551 1.00 97.81 96 ARG A CA 1
ATOM 737 C C . ARG A 1 96 ? 13.544 -5.109 0.260 1.00 97.81 96 ARG A C 1
ATOM 739 O O . ARG A 1 96 ? 13.942 -6.266 0.333 1.00 97.81 96 ARG A O 1
ATOM 746 N N . TYR A 1 97 ? 12.434 -4.692 0.869 1.00 97.31 97 TYR A N 1
ATOM 747 C CA . TYR A 1 97 ? 11.539 -5.617 1.553 1.00 97.31 97 TYR A CA 1
ATOM 748 C C . TYR A 1 97 ? 10.872 -6.574 0.560 1.00 97.31 97 TYR A C 1
ATOM 750 O O . TYR A 1 97 ? 10.880 -7.771 0.808 1.00 97.31 97 TYR A O 1
ATOM 758 N N . LEU A 1 98 ? 10.380 -6.089 -0.588 1.00 97.12 98 LEU A N 1
ATOM 759 C CA . LEU A 1 98 ? 9.845 -6.955 -1.650 1.00 97.12 98 LEU A CA 1
ATOM 760 C C . LEU A 1 98 ? 10.897 -7.943 -2.183 1.00 97.12 98 LEU A C 1
ATOM 762 O O . LEU A 1 98 ? 10.567 -9.096 -2.425 1.00 97.12 98 LEU A O 1
ATOM 766 N N . GLU A 1 99 ? 12.158 -7.523 -2.330 1.00 95.12 99 GLU A N 1
ATOM 767 C CA . GLU A 1 99 ? 13.269 -8.398 -2.742 1.00 95.12 99 GLU A CA 1
ATOM 768 C C . GLU A 1 99 ? 13.545 -9.507 -1.705 1.00 95.12 99 GLU A C 1
ATOM 770 O O . GLU A 1 99 ? 13.829 -10.643 -2.079 1.00 95.12 99 GLU A O 1
ATOM 775 N N . GLY A 1 100 ? 13.459 -9.191 -0.407 1.00 93.31 100 GLY A N 1
ATOM 776 C CA . GLY A 1 100 ? 13.687 -10.142 0.689 1.00 93.31 100 GLY A CA 1
ATOM 777 C C . GLY A 1 100 ? 12.461 -10.970 1.099 1.00 93.31 100 GLY A C 1
ATOM 778 O O . GLY A 1 100 ? 12.621 -12.002 1.747 1.00 93.31 100 GLY A O 1
ATOM 779 N N . HIS A 1 101 ? 11.257 -10.527 0.734 1.00 93.12 101 HIS A N 1
ATOM 780 C CA . HIS A 1 101 ? 9.967 -11.139 1.071 1.00 93.12 101 HIS A CA 1
ATOM 781 C C . HIS A 1 101 ? 9.122 -11.376 -0.192 1.00 93.12 101 HIS A C 1
ATOM 783 O O . HIS A 1 101 ? 7.925 -11.090 -0.249 1.00 93.12 101 HIS A O 1
ATOM 789 N N . ALA A 1 102 ? 9.785 -11.856 -1.241 1.00 87.62 102 ALA A N 1
ATOM 790 C CA . ALA A 1 102 ? 9.187 -12.103 -2.541 1.00 87.62 102 ALA A CA 1
ATOM 791 C C . ALA A 1 102 ? 8.245 -13.317 -2.522 1.00 87.62 102 ALA A C 1
ATOM 793 O O . ALA A 1 102 ? 8.551 -14.333 -1.898 1.00 87.62 102 ALA A O 1
ATOM 794 N N . ASP A 1 103 ? 7.149 -13.236 -3.288 1.00 90.38 103 ASP A N 1
ATOM 795 C CA . ASP A 1 103 ? 6.410 -14.418 -3.750 1.00 90.38 103 ASP A CA 1
ATOM 796 C C . ASP A 1 103 ? 7.397 -15.472 -4.297 1.00 90.38 103 ASP A C 1
ATOM 798 O O . ASP A 1 103 ? 8.080 -15.194 -5.289 1.00 90.38 103 ASP A O 1
ATOM 802 N N . PRO A 1 104 ? 7.484 -16.669 -3.686 1.00 88.06 104 PRO A N 1
ATOM 803 C CA . PRO A 1 104 ? 8.422 -17.707 -4.104 1.00 88.06 104 PRO A CA 1
ATOM 804 C C . PRO A 1 104 ? 8.122 -18.277 -5.497 1.00 88.06 104 PRO A C 1
ATOM 806 O O . PRO A 1 104 ? 8.974 -18.962 -6.059 1.00 88.06 104 PRO A O 1
ATOM 809 N N . GLN A 1 105 ? 6.927 -18.032 -6.043 1.00 88.06 105 GLN A N 1
ATOM 810 C CA . GLN A 1 105 ? 6.534 -18.446 -7.392 1.00 88.06 105 GLN A CA 1
ATOM 811 C C . GLN A 1 105 ? 6.787 -17.355 -8.445 1.00 88.06 105 GLN A C 1
ATOM 813 O O . GLN A 1 105 ? 6.687 -17.620 -9.638 1.00 88.06 105 GLN A O 1
ATOM 818 N N . ALA A 1 106 ? 7.108 -16.125 -8.036 1.00 87.12 106 ALA A N 1
ATOM 819 C CA . ALA A 1 106 ? 7.343 -15.018 -8.955 1.00 87.12 106 ALA A CA 1
ATOM 820 C C . ALA A 1 106 ? 8.822 -14.899 -9.346 1.00 87.12 106 ALA A C 1
ATOM 822 O O . ALA A 1 106 ? 9.731 -15.195 -8.567 1.00 87.12 106 ALA A O 1
ATOM 823 N N . ARG A 1 107 ? 9.082 -14.381 -10.552 1.00 90.94 107 ARG A N 1
ATOM 824 C CA . ARG A 1 107 ? 10.438 -13.969 -10.945 1.00 90.94 107 ARG A CA 1
ATOM 825 C C . ARG A 1 107 ? 10.913 -12.788 -10.085 1.00 90.94 107 ARG A C 1
ATOM 827 O O . ARG A 1 107 ? 10.084 -11.973 -9.696 1.00 90.94 107 ARG A O 1
ATOM 834 N N . PRO A 1 108 ? 12.229 -12.630 -9.851 1.00 91.56 108 PRO A N 1
ATOM 835 C CA . PRO A 1 108 ? 12.761 -11.467 -9.146 1.00 91.56 108 PRO A CA 1
ATOM 836 C C . PRO A 1 108 ? 12.426 -10.145 -9.843 1.00 91.56 108 PRO A C 1
ATOM 838 O O . PRO A 1 108 ? 12.305 -10.087 -11.069 1.00 91.56 108 PRO A O 1
ATOM 841 N N . LEU A 1 109 ? 12.381 -9.060 -9.065 1.00 92.56 109 LEU A N 1
ATOM 842 C CA . LEU A 1 109 ? 12.209 -7.714 -9.605 1.00 92.56 109 LEU A CA 1
ATOM 843 C C . LEU A 1 109 ? 13.322 -7.369 -10.625 1.00 92.56 109 LEU A C 1
ATOM 845 O O . LEU A 1 109 ? 14.505 -7.539 -10.325 1.00 92.56 109 LEU A O 1
ATOM 849 N N . PRO A 1 110 ? 12.982 -6.811 -11.804 1.00 90.31 110 PRO A N 1
ATOM 850 C CA . PRO A 1 110 ? 13.949 -6.528 -12.875 1.00 90.31 110 PRO A CA 1
ATOM 851 C C . PRO A 1 110 ? 14.829 -5.293 -12.617 1.00 90.31 110 PRO A C 1
ATOM 853 O O . PRO A 1 110 ? 15.751 -5.000 -13.383 1.00 90.31 110 PRO A O 1
ATOM 856 N N . HIS A 1 111 ? 14.545 -4.530 -11.561 1.00 91.25 111 HIS A N 1
ATOM 857 C CA . HIS A 1 111 ? 15.274 -3.320 -11.205 1.00 91.25 111 HIS A CA 1
ATOM 858 C C . HIS A 1 111 ? 15.620 -3.315 -9.723 1.00 91.25 111 HIS A C 1
ATOM 860 O O . HIS A 1 111 ? 14.806 -3.674 -8.881 1.00 91.25 111 HIS A O 1
ATOM 866 N N . SER A 1 112 ? 16.809 -2.809 -9.405 1.00 92.75 112 SER A N 1
ATOM 867 C CA . SER A 1 112 ? 17.187 -2.518 -8.023 1.00 92.75 112 SER A CA 1
ATOM 868 C C . SER A 1 112 ? 16.337 -1.391 -7.428 1.00 92.75 112 SER A C 1
ATOM 870 O O . SER A 1 112 ? 15.865 -0.493 -8.137 1.00 92.75 112 SER A O 1
ATOM 872 N N . ALA A 1 113 ? 16.268 -1.333 -6.098 1.00 94.81 113 ALA A N 1
ATOM 873 C CA . ALA A 1 113 ? 15.676 -0.216 -5.353 1.00 94.81 113 ALA A CA 1
ATOM 874 C C . ALA A 1 113 ? 16.131 1.179 -5.842 1.00 94.81 113 ALA A C 1
ATOM 876 O O . ALA A 1 113 ? 15.336 2.118 -5.939 1.00 94.81 113 ALA A O 1
ATOM 877 N N . ALA A 1 114 ? 17.413 1.334 -6.191 1.00 92.12 114 ALA A N 1
ATOM 878 C CA . ALA A 1 114 ? 17.942 2.599 -6.696 1.00 92.12 114 ALA A CA 1
ATOM 879 C C . ALA A 1 114 ? 17.414 2.952 -8.097 1.00 92.12 114 ALA A C 1
ATOM 881 O O . ALA A 1 114 ? 17.212 4.131 -8.391 1.00 92.12 114 ALA A O 1
ATOM 882 N N . GLN A 1 115 ? 17.197 1.956 -8.959 1.00 92.06 115 GLN A N 1
ATOM 883 C CA . GLN A 1 115 ? 16.623 2.149 -10.292 1.00 92.06 115 GLN A CA 1
ATOM 884 C C . GLN A 1 115 ? 15.125 2.456 -10.214 1.00 92.06 115 GLN A C 1
ATOM 886 O O . GLN A 1 115 ? 14.691 3.402 -10.866 1.00 92.06 115 GLN A O 1
ATOM 891 N N . TYR A 1 116 ? 14.362 1.770 -9.358 1.00 93.69 116 TYR A N 1
ATOM 892 C CA . TYR A 1 116 ? 12.948 2.099 -9.136 1.00 93.69 116 TYR A CA 1
ATOM 893 C C . TYR A 1 116 ? 12.743 3.520 -8.614 1.00 93.69 116 TYR A C 1
ATOM 895 O O . TYR A 1 116 ? 11.861 4.227 -9.091 1.00 93.69 116 TYR A O 1
ATOM 903 N N . ALA A 1 117 ? 13.609 3.993 -7.714 1.00 91.44 117 ALA A N 1
ATOM 904 C CA . ALA A 1 117 ? 13.584 5.390 -7.288 1.00 91.44 117 ALA A CA 1
ATOM 905 C C . ALA A 1 117 ? 13.793 6.374 -8.454 1.00 91.44 117 ALA A C 1
ATOM 907 O O . ALA A 1 117 ? 13.106 7.389 -8.541 1.00 91.44 117 ALA A O 1
ATOM 908 N N . LYS A 1 118 ? 14.714 6.071 -9.380 1.00 89.88 118 LYS A N 1
ATOM 909 C CA . LYS A 1 118 ? 14.928 6.895 -10.582 1.00 89.88 118 LYS A CA 1
ATOM 910 C C . LYS A 1 118 ? 13.712 6.865 -11.509 1.00 89.88 118 LYS A C 1
ATOM 912 O O . LYS A 1 118 ? 13.319 7.915 -12.009 1.00 89.88 118 LYS A O 1
ATOM 917 N N . LEU A 1 119 ? 13.113 5.690 -11.709 1.00 90.19 119 LEU A N 1
ATOM 918 C CA . LEU A 1 119 ? 11.918 5.518 -12.534 1.00 90.19 119 LEU A CA 1
ATOM 919 C C . LEU A 1 119 ? 10.707 6.263 -11.959 1.00 90.19 119 LEU A C 1
ATOM 921 O O . LEU A 1 119 ? 10.021 6.953 -12.709 1.00 90.19 119 LEU A O 1
ATOM 925 N N . ARG A 1 120 ? 10.484 6.209 -10.638 1.00 90.25 120 ARG A N 1
ATOM 926 C CA . ARG A 1 120 ? 9.418 6.987 -9.988 1.00 90.25 120 ARG A CA 1
ATOM 927 C C . ARG A 1 120 ? 9.613 8.484 -10.177 1.00 90.25 120 ARG A C 1
ATOM 929 O O . ARG A 1 120 ? 8.674 9.177 -10.549 1.00 90.25 120 ARG A O 1
ATOM 936 N N . ASN A 1 121 ? 10.832 8.976 -9.957 1.00 87.44 121 ASN A N 1
ATOM 937 C CA . ASN A 1 121 ? 11.140 10.395 -10.126 1.00 87.44 121 ASN A CA 1
ATOM 938 C C . ASN A 1 121 ? 10.942 10.842 -11.579 1.00 87.44 121 ASN A C 1
ATOM 940 O O . ASN A 1 121 ? 10.421 11.928 -11.812 1.00 87.44 121 ASN A O 1
ATOM 944 N N . PHE A 1 122 ? 11.305 10.003 -12.553 1.00 86.69 122 PHE A N 1
ATOM 945 C CA . PHE A 1 122 ? 11.026 10.263 -13.966 1.00 86.69 122 PHE A CA 1
ATOM 946 C C . PHE A 1 122 ? 9.519 10.345 -14.245 1.00 86.69 122 PHE A C 1
ATOM 948 O O . PHE A 1 122 ? 9.072 11.299 -14.880 1.00 86.69 122 PHE A O 1
ATOM 955 N N . ALA A 1 123 ? 8.734 9.393 -13.733 1.00 83.69 123 ALA A N 1
ATOM 956 C CA . ALA A 1 123 ? 7.285 9.371 -13.916 1.00 83.69 123 ALA A CA 1
ATOM 957 C C . ALA A 1 123 ? 6.573 10.555 -13.228 1.00 83.69 123 ALA A C 1
ATOM 959 O O . ALA A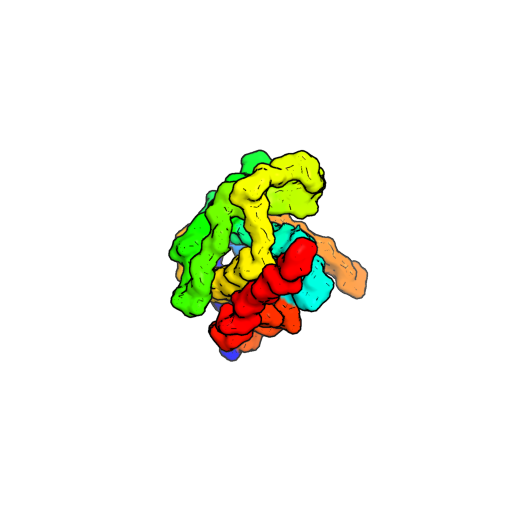 1 123 ? 5.629 11.099 -13.791 1.00 83.69 123 ALA A O 1
ATOM 960 N N . GLY A 1 124 ? 7.037 10.982 -12.047 1.00 79.06 124 GLY A N 1
ATOM 961 C CA . GLY A 1 124 ? 6.402 12.046 -11.256 1.00 79.06 124 GLY A CA 1
ATOM 962 C C . GLY A 1 124 ? 6.886 13.474 -11.534 1.00 79.06 124 GLY A C 1
ATOM 963 O O . GLY A 1 124 ? 6.130 14.421 -11.332 1.00 79.06 124 GLY A O 1
ATOM 964 N N . HIS A 1 125 ? 8.133 13.661 -11.982 1.00 78.38 125 HIS A N 1
ATOM 965 C CA . HIS A 1 125 ? 8.753 14.990 -12.133 1.00 78.38 125 HIS A CA 1
ATOM 966 C C . HIS A 1 125 ? 9.261 15.302 -13.550 1.00 78.38 125 HIS A C 1
ATOM 968 O O . HIS A 1 125 ? 9.744 16.408 -13.794 1.00 78.38 125 HIS A O 1
ATOM 974 N N . GLY A 1 126 ? 9.100 14.382 -14.505 1.00 67.00 126 GLY A N 1
ATOM 975 C CA . GLY A 1 126 ? 9.238 14.668 -15.932 1.00 67.00 126 GLY A CA 1
ATOM 976 C C . GLY A 1 126 ? 10.518 14.164 -16.605 1.00 67.00 126 GLY A C 1
ATOM 977 O O . GLY A 1 126 ? 11.501 13.749 -15.989 1.00 67.00 126 GLY A O 1
ATOM 978 N N . ALA A 1 127 ? 10.475 14.208 -17.939 1.00 59.81 127 ALA A N 1
ATOM 979 C CA . ALA A 1 127 ? 11.257 13.356 -18.831 1.00 59.81 127 ALA A CA 1
ATOM 980 C C . ALA A 1 127 ? 12.723 13.766 -19.085 1.00 59.81 127 ALA A C 1
ATOM 982 O O . ALA A 1 127 ? 13.397 13.162 -19.918 1.00 59.81 127 ALA A O 1
ATOM 983 N N . ALA A 1 128 ? 13.234 14.798 -18.412 1.00 59.44 128 ALA A N 1
ATOM 984 C CA . ALA A 1 128 ? 14.450 15.471 -18.868 1.00 59.44 128 ALA A CA 1
ATOM 985 C C . ALA A 1 128 ? 15.764 14.717 -18.574 1.00 59.44 128 ALA A C 1
ATOM 987 O O . ALA A 1 128 ? 16.771 15.016 -19.212 1.00 59.44 128 ALA A O 1
ATOM 988 N N . GLN A 1 129 ? 15.803 13.788 -17.605 1.00 58.59 129 GLN A N 1
ATOM 989 C CA . GLN A 1 129 ? 17.080 13.260 -17.087 1.00 58.59 129 GLN A CA 1
ATOM 990 C C . GLN A 1 129 ? 17.055 11.792 -16.617 1.00 58.59 129 GLN A C 1
ATOM 992 O O . GLN A 1 129 ? 17.748 11.438 -15.659 1.00 58.59 129 GLN A O 1
ATOM 997 N N . LEU A 1 130 ? 16.307 10.895 -17.272 1.00 71.69 130 LEU A N 1
ATOM 998 C CA . LEU A 1 130 ? 16.542 9.465 -17.029 1.00 71.69 130 LEU A CA 1
ATOM 999 C C . LEU A 1 130 ? 17.849 9.053 -17.718 1.00 71.69 130 LEU A C 1
ATOM 1001 O O . LEU A 1 130 ? 18.005 9.208 -18.930 1.00 71.69 130 LEU A O 1
ATOM 1005 N N . ALA A 1 131 ? 18.817 8.558 -16.943 1.00 68.75 131 ALA A N 1
ATOM 1006 C CA . ALA A 1 131 ? 20.064 8.051 -17.504 1.00 68.75 131 ALA A CA 1
ATOM 1007 C C . ALA A 1 131 ? 19.757 6.942 -18.522 1.00 68.75 131 ALA A C 1
ATOM 1009 O O . ALA A 1 131 ? 18.962 6.052 -18.230 1.00 68.75 131 ALA A O 1
ATOM 1010 N N . ARG A 1 132 ? 20.441 6.947 -19.676 1.00 70.06 132 ARG A N 1
ATOM 1011 C CA . ARG A 1 132 ? 20.263 5.943 -20.751 1.00 70.06 132 ARG A CA 1
ATOM 1012 C C . ARG A 1 132 ? 20.428 4.488 -20.287 1.00 70.06 132 ARG A C 1
ATOM 1014 O O . ARG A 1 132 ? 20.042 3.574 -20.998 1.00 70.06 132 ARG A O 1
ATOM 1021 N N . THR A 1 133 ? 21.025 4.279 -19.117 1.00 68.56 133 THR A N 1
ATOM 1022 C CA . THR A 1 133 ? 21.243 2.973 -18.490 1.00 68.56 133 THR A CA 1
ATOM 1023 C C . THR A 1 133 ? 20.025 2.430 -17.739 1.00 68.56 133 THR A C 1
ATOM 1025 O O . THR A 1 133 ? 20.068 1.296 -17.271 1.00 68.56 133 THR A O 1
ATOM 1028 N N . VAL A 1 134 ? 18.953 3.213 -17.585 1.00 73.19 134 VAL A N 1
ATOM 1029 C CA . VAL A 1 134 ? 17.710 2.774 -16.943 1.00 73.19 134 VAL A CA 1
ATOM 1030 C C . VAL A 1 134 ? 16.643 2.611 -18.020 1.00 73.19 134 VAL A C 1
ATOM 1032 O O . VAL A 1 134 ? 16.098 3.596 -18.511 1.00 73.19 134 VAL A O 1
ATOM 1035 N N . ALA A 1 135 ? 16.361 1.363 -18.388 1.00 79.19 135 ALA A N 1
ATOM 1036 C CA . ALA A 1 135 ? 15.256 1.012 -19.271 1.00 79.19 135 ALA A CA 1
ATOM 1037 C C . ALA A 1 135 ? 14.056 0.578 -18.426 1.00 79.19 135 ALA A C 1
ATOM 1039 O O . ALA A 1 135 ? 14.207 -0.255 -17.539 1.00 79.19 135 ALA A O 1
ATOM 1040 N N . PHE A 1 136 ? 12.885 1.150 -18.695 1.00 82.44 136 PHE A N 1
ATOM 1041 C CA . PHE A 1 136 ? 11.627 0.664 -18.139 1.00 82.44 136 PHE A CA 1
ATOM 1042 C C . PHE A 1 136 ? 11.114 -0.510 -18.978 1.00 82.44 136 PHE A C 1
ATOM 1044 O O . PHE A 1 136 ? 11.127 -0.437 -20.207 1.00 82.44 136 PHE A O 1
ATOM 1051 N N . THR A 1 137 ? 10.627 -1.557 -18.317 1.00 83.75 137 THR A N 1
ATOM 1052 C CA . THR A 1 137 ? 9.938 -2.689 -18.948 1.00 83.75 137 THR A CA 1
ATOM 1053 C C . THR A 1 137 ? 8.560 -2.875 -18.311 1.00 83.75 137 THR A C 1
ATOM 1055 O O . THR A 1 137 ? 8.461 -2.718 -17.094 1.00 83.75 137 THR A O 1
ATOM 1058 N N . PRO A 1 138 ? 7.501 -3.229 -19.064 1.00 82.62 138 PRO A N 1
ATOM 1059 C CA . PRO A 1 138 ? 6.182 -3.513 -18.485 1.00 82.62 138 PRO A CA 1
ATOM 1060 C C . PRO A 1 138 ? 6.220 -4.569 -17.367 1.00 82.62 138 PRO A C 1
ATOM 1062 O O . PRO A 1 138 ? 5.546 -4.405 -16.349 1.00 82.62 138 PRO A O 1
ATOM 1065 N N . ASP A 1 139 ? 7.095 -5.572 -17.496 1.00 86.00 139 ASP A N 1
ATOM 1066 C CA . ASP A 1 139 ? 7.365 -6.605 -16.486 1.00 86.00 139 ASP A CA 1
ATOM 1067 C C . ASP A 1 139 ? 7.704 -6.021 -15.107 1.00 86.00 139 ASP A C 1
ATOM 1069 O O . ASP A 1 139 ? 7.390 -6.620 -14.081 1.00 86.00 139 ASP A O 1
ATOM 1073 N N . SER A 1 140 ? 8.306 -4.827 -15.058 1.00 88.56 140 SER A N 1
ATOM 1074 C CA . SER A 1 140 ? 8.650 -4.150 -13.806 1.00 88.56 140 SER A CA 1
ATOM 1075 C C . SER A 1 140 ? 7.406 -3.837 -12.987 1.00 88.56 140 SER A C 1
ATOM 1077 O O . SER A 1 140 ? 7.411 -4.018 -11.773 1.00 88.56 140 SER A O 1
ATOM 1079 N N . THR A 1 141 ? 6.325 -3.409 -13.640 1.00 93.50 141 THR A N 1
ATOM 1080 C CA . THR A 1 141 ? 5.062 -3.145 -12.950 1.00 93.50 141 THR A CA 1
ATOM 1081 C C . THR A 1 141 ? 4.337 -4.438 -12.607 1.00 93.50 141 THR A C 1
ATOM 1083 O O . THR A 1 141 ? 3.869 -4.588 -11.481 1.00 93.50 141 THR A O 1
ATOM 1086 N N . GLN A 1 142 ? 4.295 -5.394 -13.539 1.00 91.94 142 GLN A N 1
ATOM 1087 C CA . GLN A 1 142 ? 3.650 -6.687 -13.317 1.00 91.94 142 GLN A CA 1
ATOM 1088 C C . GLN A 1 142 ? 4.232 -7.410 -12.092 1.00 91.94 142 GLN A C 1
ATOM 1090 O O . GLN A 1 142 ? 3.494 -7.815 -11.191 1.00 91.94 142 GLN A O 1
ATOM 1095 N N . LEU A 1 143 ? 5.561 -7.529 -12.029 1.00 92.75 143 LEU A N 1
ATOM 1096 C CA . LEU A 1 143 ? 6.246 -8.213 -10.933 1.00 92.75 143 LEU A CA 1
ATOM 1097 C C . LEU A 1 143 ? 6.138 -7.433 -9.618 1.00 92.75 143 LEU A C 1
ATOM 1099 O O . LEU A 1 143 ? 5.937 -8.050 -8.574 1.00 92.75 143 LEU A O 1
ATOM 1103 N N . LEU A 1 144 ? 6.178 -6.093 -9.647 1.00 95.06 144 LEU A N 1
ATOM 1104 C CA . LEU A 1 144 ? 5.899 -5.282 -8.454 1.00 95.06 144 LEU A CA 1
ATOM 1105 C C . LEU A 1 144 ? 4.515 -5.584 -7.877 1.00 95.06 144 LEU A C 1
ATOM 1107 O O . LEU A 1 144 ? 4.411 -5.865 -6.686 1.00 95.06 144 LEU A O 1
ATOM 1111 N N . LEU A 1 145 ? 3.465 -5.553 -8.703 1.00 95.69 145 LEU A N 1
ATOM 1112 C CA . LEU A 1 145 ? 2.095 -5.814 -8.252 1.00 95.69 145 LEU A CA 1
ATOM 1113 C C . LEU A 1 145 ? 1.939 -7.225 -7.693 1.00 95.69 145 LEU A C 1
ATOM 1115 O O . LEU A 1 145 ? 1.277 -7.413 -6.671 1.00 95.69 145 LEU A O 1
ATOM 1119 N N . ARG A 1 146 ? 2.613 -8.203 -8.299 1.00 94.38 146 ARG A N 1
ATOM 1120 C CA . ARG A 1 146 ? 2.618 -9.573 -7.799 1.00 94.38 146 ARG A CA 1
ATOM 1121 C C . ARG A 1 146 ? 3.265 -9.711 -6.428 1.00 94.38 146 ARG A C 1
ATOM 1123 O O . ARG A 1 146 ? 2.637 -10.248 -5.517 1.00 94.38 146 ARG A O 1
ATOM 1130 N N . HIS A 1 147 ? 4.481 -9.198 -6.253 1.00 96.12 147 HIS A N 1
ATOM 1131 C CA . HIS A 1 147 ? 5.140 -9.245 -4.948 1.00 96.12 147 HIS A CA 1
ATOM 1132 C C . HIS A 1 147 ? 4.380 -8.422 -3.899 1.00 96.12 147 HIS A C 1
ATOM 1134 O O . HIS A 1 147 ? 4.271 -8.859 -2.758 1.00 96.12 147 HIS A O 1
ATOM 1140 N N . LEU A 1 148 ? 3.798 -7.277 -4.274 1.00 97.31 148 LEU A N 1
ATOM 1141 C CA . LEU A 1 148 ? 2.944 -6.485 -3.384 1.00 97.31 148 LEU A CA 1
ATOM 1142 C C . LEU A 1 148 ? 1.704 -7.257 -2.936 1.00 97.31 148 LEU A C 1
ATOM 1144 O O . LEU A 1 148 ? 1.343 -7.171 -1.770 1.00 97.31 148 LEU A O 1
ATOM 1148 N N . ALA A 1 149 ? 1.064 -8.020 -3.823 1.00 96.38 149 ALA A N 1
ATOM 1149 C CA . ALA A 1 149 ? -0.103 -8.825 -3.475 1.00 96.38 149 ALA A CA 1
ATOM 1150 C C . ALA A 1 149 ? 0.239 -9.941 -2.493 1.00 96.38 149 ALA A C 1
ATOM 1152 O O . ALA A 1 149 ? -0.475 -10.140 -1.513 1.00 96.38 149 ALA A O 1
ATOM 1153 N N . TYR A 1 150 ? 1.356 -10.623 -2.737 1.00 96.06 150 TYR A N 1
ATOM 1154 C CA . TYR A 1 150 ? 1.879 -11.618 -1.814 1.00 96.06 150 TYR A CA 1
ATOM 1155 C C . TYR A 1 150 ? 2.168 -10.997 -0.444 1.00 96.06 150 TYR A C 1
ATOM 1157 O O . TYR A 1 150 ? 1.614 -11.442 0.557 1.00 96.06 150 TYR A O 1
ATOM 1165 N N . VAL A 1 151 ? 2.936 -9.902 -0.408 1.00 97.38 151 VAL A N 1
ATOM 1166 C CA . VAL A 1 151 ? 3.259 -9.196 0.839 1.00 97.38 151 VAL A CA 1
ATOM 1167 C C . VAL A 1 151 ? 2.009 -8.689 1.547 1.00 97.38 151 VAL A C 1
ATOM 1169 O O . VAL A 1 151 ? 1.914 -8.824 2.759 1.00 97.38 151 VAL A O 1
ATOM 1172 N N . LEU A 1 152 ? 1.027 -8.145 0.828 1.00 96.81 152 LEU A N 1
ATOM 1173 C CA . LEU A 1 152 ? -0.212 -7.655 1.427 1.00 96.81 152 LEU A CA 1
ATOM 1174 C C . LEU A 1 152 ? -0.993 -8.781 2.124 1.00 96.81 152 LEU A C 1
ATOM 1176 O O . LEU A 1 152 ? -1.650 -8.515 3.129 1.00 96.81 152 LEU A O 1
ATOM 1180 N N . ASN A 1 153 ? -0.888 -10.025 1.648 1.00 96.31 153 ASN A N 1
ATOM 1181 C CA . ASN A 1 153 ? -1.465 -11.190 2.318 1.00 96.31 153 ASN A CA 1
ATOM 1182 C C . ASN A 1 153 ? -0.634 -11.671 3.518 1.00 96.31 153 ASN A C 1
ATOM 1184 O O . ASN A 1 153 ? -1.228 -12.094 4.507 1.00 96.31 153 ASN A O 1
ATOM 1188 N N . THR A 1 154 ? 0.701 -11.598 3.466 1.00 95.50 154 THR A N 1
ATOM 1189 C CA . THR A 1 154 ? 1.578 -12.250 4.462 1.00 95.50 154 THR A CA 1
ATOM 1190 C C . THR A 1 154 ? 2.148 -11.323 5.537 1.00 95.50 154 THR A C 1
ATOM 1192 O O . THR A 1 154 ? 2.445 -11.777 6.638 1.00 95.50 154 THR A O 1
ATOM 1195 N N . MET A 1 155 ? 2.285 -10.018 5.278 1.00 94.81 155 MET A N 1
ATOM 1196 C CA . MET A 1 155 ? 2.999 -9.089 6.174 1.00 94.81 155 MET A CA 1
ATOM 1197 C C . MET A 1 155 ? 2.391 -8.969 7.576 1.00 94.81 155 MET A C 1
ATOM 1199 O O . MET A 1 155 ? 3.078 -8.592 8.521 1.00 94.81 155 MET A O 1
ATOM 1203 N N . TRP A 1 156 ? 1.101 -9.272 7.721 1.00 93.94 156 TRP A N 1
ATOM 1204 C CA . TRP A 1 156 ? 0.378 -9.179 8.991 1.00 93.94 156 TRP A CA 1
ATOM 1205 C C . TRP A 1 156 ? 0.759 -10.286 9.978 1.00 93.94 156 TRP A C 1
ATOM 1207 O O . TRP A 1 156 ? 0.541 -10.139 11.177 1.00 93.94 156 TRP A O 1
ATOM 1217 N N . GLU A 1 157 ? 1.356 -11.369 9.482 1.00 91.75 157 GLU A N 1
ATOM 1218 C CA . GLU A 1 157 ? 1.845 -12.487 10.290 1.00 91.75 157 GLU A CA 1
ATOM 1219 C C . GLU A 1 157 ? 3.233 -12.208 10.895 1.00 91.75 157 GLU A C 1
ATOM 1221 O O . GLU A 1 157 ? 3.680 -12.948 11.769 1.00 91.75 157 GLU A O 1
ATOM 1226 N N . ASP A 1 158 ? 3.920 -11.145 10.457 1.00 90.81 158 ASP A N 1
ATOM 1227 C CA . ASP A 1 158 ? 5.227 -10.748 10.976 1.00 90.81 158 ASP A CA 1
ATOM 1228 C C . ASP A 1 158 ? 5.075 -9.814 12.199 1.00 90.81 158 ASP A C 1
ATOM 1230 O O . ASP A 1 158 ? 4.792 -8.615 12.053 1.00 90.81 158 ASP A O 1
ATOM 1234 N N . PRO A 1 159 ? 5.315 -10.304 13.433 1.00 90.38 159 PRO A N 1
ATOM 1235 C CA . PRO A 1 159 ? 5.177 -9.482 14.631 1.00 90.38 159 PRO A CA 1
ATOM 1236 C C . PRO A 1 159 ? 6.189 -8.327 14.677 1.00 90.38 159 PRO A C 1
ATOM 1238 O O . PRO A 1 159 ? 5.938 -7.326 15.353 1.00 90.38 159 PRO A O 1
ATOM 1241 N N . SER A 1 160 ? 7.312 -8.419 13.951 1.00 89.12 160 SER A N 1
ATOM 1242 C CA . SER A 1 160 ? 8.334 -7.367 13.921 1.00 89.12 160 SER A CA 1
ATOM 1243 C C . SER A 1 160 ? 7.844 -6.093 13.226 1.00 89.12 160 SER A C 1
ATOM 1245 O O . SER A 1 160 ? 8.277 -4.992 13.575 1.00 89.12 160 SER A O 1
ATOM 1247 N N . LEU A 1 161 ? 6.876 -6.213 12.311 1.00 94.44 161 LEU A N 1
ATOM 1248 C CA . LEU A 1 161 ? 6.304 -5.073 11.598 1.00 94.44 161 LEU A CA 1
ATOM 1249 C C . LEU A 1 161 ? 5.283 -4.296 12.424 1.00 94.44 161 LEU A C 1
ATOM 1251 O O . LEU A 1 161 ? 5.014 -3.134 12.125 1.00 94.44 161 LEU A O 1
ATOM 1255 N N . SER A 1 162 ? 4.734 -4.887 13.485 1.00 94.31 162 SER A N 1
ATOM 1256 C CA . SER A 1 162 ? 3.645 -4.261 14.237 1.00 94.31 162 SER A CA 1
ATOM 1257 C C . SER A 1 162 ? 4.085 -2.994 14.965 1.00 94.31 162 SER A C 1
ATOM 1259 O O . SER A 1 162 ? 3.408 -1.967 14.890 1.00 94.31 162 SER A O 1
ATOM 1261 N N . ALA A 1 163 ? 5.267 -3.019 15.587 1.00 93.50 163 ALA A N 1
ATOM 1262 C CA . ALA A 1 163 ? 5.857 -1.831 16.200 1.00 93.50 163 ALA A CA 1
ATOM 1263 C C . ALA A 1 163 ? 6.189 -0.751 15.156 1.00 93.50 163 ALA A C 1
ATOM 1265 O O . ALA A 1 163 ? 5.964 0.438 15.395 1.00 93.50 163 ALA A O 1
ATOM 1266 N N . ASN A 1 164 ? 6.661 -1.161 13.976 1.00 95.31 164 ASN A N 1
ATOM 1267 C CA . ASN A 1 164 ? 7.010 -0.231 12.909 1.00 95.31 164 ASN A CA 1
ATOM 1268 C C . ASN A 1 164 ? 5.753 0.425 12.318 1.00 95.31 164 ASN A C 1
ATOM 1270 O O . ASN A 1 164 ? 5.720 1.648 12.192 1.00 95.31 164 ASN A O 1
ATOM 1274 N N . LEU A 1 165 ? 4.675 -0.330 12.071 1.00 95.44 165 LEU A N 1
ATOM 1275 C CA . LEU A 1 165 ? 3.381 0.234 11.676 1.00 95.44 165 LEU A CA 1
ATOM 1276 C C . LEU A 1 165 ? 2.861 1.222 12.723 1.00 95.44 165 LEU A C 1
ATOM 1278 O O . LEU A 1 165 ? 2.398 2.306 12.369 1.00 95.44 165 LEU A O 1
ATOM 1282 N N . ALA A 1 166 ? 2.942 0.880 14.010 1.00 94.25 166 ALA A N 1
ATOM 1283 C CA . ALA A 1 166 ? 2.486 1.759 15.081 1.00 94.25 166 ALA A CA 1
ATOM 1284 C C . ALA A 1 166 ? 3.258 3.091 15.111 1.00 94.25 166 ALA A C 1
ATOM 1286 O O . ALA A 1 166 ? 2.637 4.145 15.274 1.00 94.25 166 ALA A O 1
ATOM 1287 N N . ALA A 1 167 ? 4.573 3.054 14.872 1.00 92.56 167 ALA A N 1
ATOM 1288 C CA . ALA A 1 167 ? 5.447 4.228 14.850 1.00 92.56 167 ALA A CA 1
ATOM 1289 C C . ALA A 1 167 ? 5.389 5.048 13.548 1.00 92.56 167 ALA A C 1
ATOM 1291 O O . ALA A 1 167 ? 5.577 6.270 13.594 1.00 92.56 167 ALA A O 1
ATOM 1292 N N . ALA A 1 168 ? 5.124 4.402 12.408 1.00 92.88 168 ALA A N 1
ATOM 1293 C CA . ALA A 1 168 ? 5.104 5.019 11.085 1.00 92.88 168 ALA A CA 1
ATOM 1294 C C . ALA A 1 168 ? 4.121 6.192 11.016 1.00 92.88 168 ALA A C 1
ATOM 1296 O O . ALA A 1 168 ? 2.968 6.068 11.429 1.00 92.88 168 ALA A O 1
ATOM 1297 N N . GLU A 1 169 ? 4.531 7.322 10.443 1.00 91.44 169 GLU A N 1
ATOM 1298 C CA . GLU A 1 169 ? 3.612 8.449 10.266 1.00 91.44 169 GLU A CA 1
ATOM 1299 C C . GLU A 1 169 ? 2.686 8.196 9.070 1.00 91.44 169 GLU A C 1
ATOM 1301 O O . GLU A 1 169 ? 3.088 8.338 7.914 1.00 91.44 169 GLU A O 1
ATOM 1306 N N . ILE A 1 170 ? 1.447 7.797 9.365 1.00 92.56 170 ILE A N 1
ATOM 1307 C CA . ILE A 1 170 ? 0.376 7.548 8.394 1.00 92.56 170 ILE A CA 1
ATOM 1308 C C . ILE A 1 170 ? -0.889 8.188 8.955 1.00 92.56 170 ILE A C 1
ATOM 1310 O O . ILE A 1 170 ? -1.308 7.868 10.073 1.00 92.56 170 ILE A O 1
ATOM 1314 N N . HIS A 1 171 ? -1.476 9.096 8.181 1.00 90.75 171 HIS A N 1
ATOM 1315 C CA . HIS A 1 171 ? -2.636 9.879 8.598 1.00 90.75 171 HIS A CA 1
ATOM 1316 C C . HIS A 1 171 ? -3.921 9.298 8.007 1.00 90.75 171 HIS A C 1
ATOM 1318 O O . HIS A 1 171 ? -3.932 8.980 6.815 1.00 90.75 171 HIS A O 1
ATOM 1324 N N . PRO A 1 172 ? -5.003 9.189 8.798 1.00 93.19 172 PRO A N 1
ATOM 1325 C CA . PRO A 1 172 ? -6.296 8.797 8.266 1.00 93.19 172 PRO A CA 1
ATOM 1326 C C . PRO A 1 172 ? -6.831 9.881 7.332 1.00 93.19 172 PRO A C 1
ATOM 1328 O O . PRO A 1 172 ? -6.847 11.067 7.672 1.00 93.19 172 PRO A O 1
ATOM 1331 N N . LEU A 1 173 ? -7.326 9.462 6.170 1.00 94.88 173 LEU A N 1
ATOM 1332 C CA . LEU A 1 173 ? -8.199 10.290 5.350 1.00 94.88 173 LEU A CA 1
ATOM 1333 C C . LEU A 1 173 ? -9.651 10.049 5.745 1.00 94.88 173 LEU A C 1
ATOM 1335 O O . LEU A 1 173 ? -10.047 8.938 6.102 1.00 94.88 173 LEU A O 1
ATOM 1339 N N . PHE A 1 174 ? -10.452 11.104 5.647 1.00 94.69 174 PHE A N 1
ATOM 1340 C CA . PHE A 1 174 ? -11.881 11.056 5.908 1.00 94.69 174 PHE A CA 1
ATOM 1341 C C . PHE A 1 174 ? -12.645 11.533 4.682 1.00 94.69 174 PHE A C 1
ATOM 1343 O O . PHE A 1 174 ? -12.240 12.479 4.011 1.00 94.69 174 PHE A O 1
ATOM 1350 N N . THR A 1 175 ? -13.777 10.895 4.433 1.00 93.62 175 THR A N 1
ATOM 1351 C CA . THR A 1 175 ? -14.753 11.290 3.420 1.00 93.62 175 THR A CA 1
ATOM 1352 C C . THR A 1 175 ? -16.114 11.515 4.076 1.00 93.62 175 THR A C 1
ATOM 1354 O O . THR A 1 175 ? -16.277 11.320 5.283 1.00 93.62 175 THR A O 1
ATOM 1357 N N . VAL A 1 176 ? -17.101 11.947 3.295 1.00 93.19 176 VAL A N 1
ATOM 1358 C CA . VAL A 1 176 ? -18.482 12.123 3.742 1.00 93.19 176 VAL A CA 1
ATOM 1359 C C . VAL A 1 176 ? -19.387 11.204 2.930 1.00 93.19 176 VAL A C 1
ATOM 1361 O O . VAL A 1 176 ? -19.546 11.382 1.727 1.00 93.19 176 VAL A O 1
ATOM 1364 N N . VAL A 1 177 ? -20.026 10.246 3.601 1.00 86.81 177 VAL A N 1
ATOM 1365 C CA . VAL A 1 177 ? -20.990 9.317 2.996 1.00 86.81 177 VAL A CA 1
ATOM 1366 C C . VAL A 1 177 ? -22.363 9.598 3.584 1.00 86.81 177 VAL A C 1
ATOM 1368 O O . VAL A 1 177 ? -22.565 9.490 4.794 1.00 86.81 177 VAL A O 1
ATOM 1371 N N . LYS A 1 178 ? -23.321 9.982 2.729 1.00 89.94 178 LYS A N 1
ATOM 1372 C CA . LYS A 1 178 ? -24.694 10.343 3.139 1.00 89.94 178 LYS A CA 1
ATOM 1373 C C . LYS A 1 178 ? -24.722 11.379 4.281 1.00 89.94 178 LYS A C 1
ATOM 1375 O O . LYS A 1 178 ? -25.498 11.254 5.221 1.00 89.94 178 LYS A O 1
ATOM 1380 N N . GLY A 1 179 ? -23.839 12.377 4.214 1.00 92.38 179 GLY A N 1
ATOM 1381 C CA . GLY A 1 179 ? -23.728 13.444 5.217 1.00 92.38 179 GLY A CA 1
ATOM 1382 C C . GLY A 1 179 ? -22.924 13.088 6.473 1.00 92.38 179 GLY A C 1
ATOM 1383 O O . GLY A 1 179 ? -22.674 13.971 7.286 1.00 92.38 179 GLY A O 1
ATOM 1384 N N . ASN A 1 180 ? -22.465 11.842 6.624 1.00 92.00 180 ASN A N 1
ATOM 1385 C CA . ASN A 1 180 ? -21.677 11.417 7.778 1.00 92.00 180 ASN A CA 1
ATOM 1386 C C . ASN A 1 180 ? -20.197 11.309 7.429 1.00 92.00 180 ASN A C 1
ATOM 1388 O O . ASN A 1 180 ? -19.831 10.673 6.440 1.00 92.00 180 ASN A O 1
ATOM 1392 N N . ARG A 1 181 ? -19.346 11.885 8.278 1.00 93.44 181 ARG A N 1
ATOM 1393 C CA . ARG A 1 181 ? -17.895 11.727 8.181 1.00 93.44 181 ARG A CA 1
ATOM 1394 C C . ARG A 1 181 ? -17.513 10.267 8.445 1.00 93.44 181 ARG A C 1
ATOM 1396 O O . ARG A 1 181 ? -17.955 9.689 9.433 1.00 93.44 181 ARG A O 1
ATOM 1403 N N . GLN A 1 182 ? -16.710 9.680 7.565 1.00 93.88 182 GLN A N 1
ATOM 1404 C CA . GLN A 1 182 ? -16.254 8.290 7.643 1.00 93.88 182 GLN A CA 1
ATOM 1405 C C . GLN A 1 182 ? -14.753 8.217 7.342 1.00 93.88 182 GLN A C 1
ATOM 1407 O O . GLN A 1 182 ? -14.302 8.915 6.428 1.00 93.88 182 GLN A O 1
ATOM 1412 N N . PRO A 1 183 ? -13.970 7.400 8.068 1.00 95.31 183 PRO A N 1
ATOM 1413 C CA . PRO A 1 183 ? -12.601 7.106 7.668 1.00 95.31 183 PRO A CA 1
ATOM 1414 C C . PRO A 1 183 ? -12.613 6.317 6.354 1.00 95.31 183 PRO A C 1
ATOM 1416 O O . PRO A 1 183 ? -13.368 5.355 6.205 1.00 95.31 183 PRO A O 1
ATOM 1419 N N . VAL A 1 184 ? -11.794 6.741 5.396 1.00 95.38 184 VAL A N 1
ATOM 1420 C CA . VAL A 1 184 ? -11.713 6.109 4.073 1.00 95.38 184 VAL A CA 1
ATOM 1421 C C . VAL A 1 184 ? -11.178 4.678 4.220 1.00 95.38 184 VAL A C 1
ATOM 1423 O O . VAL A 1 184 ? -10.311 4.426 5.052 1.00 95.38 184 VAL A O 1
ATOM 1426 N N . TYR A 1 185 ? -11.716 3.739 3.441 1.00 96.25 185 TYR A N 1
ATOM 1427 C CA . TYR A 1 185 ? -11.346 2.316 3.356 1.00 96.25 185 TYR A CA 1
ATOM 1428 C C . TYR A 1 185 ? -11.471 1.448 4.615 1.00 96.25 185 TYR A C 1
ATOM 1430 O O . TYR A 1 185 ? -11.494 0.227 4.483 1.00 96.25 185 TYR A O 1
ATOM 1438 N N . VAL A 1 186 ? -11.545 2.006 5.826 1.00 97.06 186 VAL A N 1
ATOM 1439 C CA . VAL A 1 186 ? -11.486 1.211 7.066 1.00 97.06 186 VAL A CA 1
ATOM 1440 C C . VAL A 1 186 ? -12.628 0.197 7.144 1.00 97.06 186 VAL A C 1
ATOM 1442 O O . VAL A 1 186 ? -12.376 -0.988 7.351 1.00 97.06 186 VAL A O 1
ATOM 1445 N N . ARG A 1 187 ? -13.878 0.643 6.963 1.00 95.25 187 ARG A N 1
ATOM 1446 C CA . ARG A 1 187 ? -15.056 -0.238 7.029 1.00 95.25 187 ARG A CA 1
ATOM 1447 C C . ARG A 1 187 ? -15.078 -1.227 5.868 1.00 95.25 187 ARG A C 1
ATOM 1449 O O . ARG A 1 187 ? -15.174 -2.422 6.116 1.00 95.25 187 ARG A O 1
ATOM 1456 N N . ASP A 1 188 ? -14.879 -0.742 4.648 1.00 94.94 188 ASP A N 1
ATOM 1457 C CA . ASP A 1 188 ? -14.892 -1.570 3.436 1.00 94.94 188 ASP A CA 1
ATOM 1458 C C . ASP A 1 188 ? -13.821 -2.673 3.494 1.00 94.94 188 ASP A C 1
ATOM 1460 O O . ASP A 1 188 ? -14.072 -3.820 3.133 1.00 94.94 188 ASP A O 1
ATOM 1464 N N . THR A 1 189 ? -12.641 -2.363 4.041 1.00 97.44 189 THR A N 1
ATOM 1465 C CA . THR A 1 189 ? -11.577 -3.352 4.263 1.00 97.44 189 THR A CA 1
ATOM 1466 C C . THR A 1 189 ? -11.987 -4.383 5.309 1.00 97.44 189 THR A C 1
ATOM 1468 O O . THR A 1 189 ? -11.782 -5.576 5.107 1.00 97.44 189 THR A O 1
ATOM 1471 N N . GLN A 1 190 ? -12.581 -3.962 6.429 1.00 97.62 190 GLN A N 1
ATOM 1472 C CA . GLN A 1 190 ? -13.072 -4.901 7.440 1.00 97.62 190 GLN A CA 1
ATOM 1473 C C . GLN A 1 190 ? -14.177 -5.809 6.891 1.00 97.62 190 GLN A C 1
ATOM 1475 O O . GLN A 1 190 ? -14.211 -6.990 7.231 1.00 97.62 190 GLN A O 1
ATOM 1480 N N . GLU A 1 191 ? -15.048 -5.285 6.028 1.00 96.69 191 GLU A N 1
ATOM 1481 C CA . GLU A 1 191 ? -16.084 -6.067 5.356 1.00 96.69 191 GLU A CA 1
ATOM 1482 C C . GLU A 1 191 ? -15.487 -7.077 4.367 1.00 96.69 191 GLU A C 1
ATOM 1484 O O . GLU A 1 191 ? -15.839 -8.257 4.409 1.00 96.69 191 GLU A O 1
ATOM 1489 N N . HIS A 1 192 ? -14.523 -6.652 3.545 1.00 96.31 192 HIS A N 1
ATOM 1490 C CA . HIS A 1 192 ? -13.762 -7.523 2.640 1.00 96.31 192 HIS A CA 1
ATOM 1491 C C . HIS A 1 192 ? -13.102 -8.691 3.389 1.00 96.31 192 HIS A C 1
ATOM 1493 O O . HIS A 1 192 ? -13.265 -9.863 3.028 1.00 96.31 192 HIS A O 1
ATOM 1499 N N . LEU A 1 193 ? -12.436 -8.383 4.505 1.00 97.38 193 LEU A N 1
ATOM 1500 C CA . LEU A 1 193 ? -11.736 -9.363 5.333 1.00 97.38 193 LEU A CA 1
ATOM 1501 C C . LEU A 1 193 ? -12.663 -10.378 6.011 1.00 97.38 193 LEU A C 1
ATOM 1503 O O . LEU A 1 193 ? -12.180 -11.396 6.491 1.00 97.38 193 LEU A O 1
ATO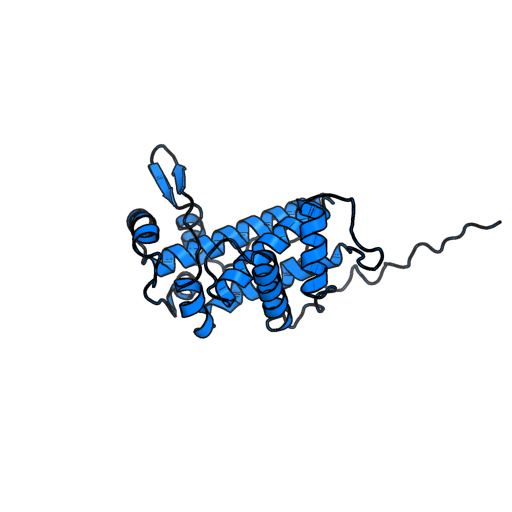M 1507 N N . MET A 1 194 ? -13.986 -10.187 6.023 1.00 97.00 194 MET A N 1
ATOM 1508 C CA . MET A 1 194 ? -14.903 -11.221 6.527 1.00 97.00 194 MET A CA 1
ATOM 1509 C C . MET A 1 194 ? -14.892 -12.496 5.673 1.00 97.00 194 MET A C 1
ATOM 1511 O O . MET A 1 194 ? -15.324 -13.553 6.139 1.00 97.00 194 MET A O 1
ATOM 1515 N N . THR A 1 195 ? -14.455 -12.401 4.414 1.00 96.00 195 THR A N 1
ATOM 1516 C CA . THR A 1 195 ? -14.533 -13.515 3.456 1.00 96.00 195 THR A CA 1
ATOM 1517 C C . THR A 1 195 ? -13.250 -13.774 2.681 1.00 96.00 195 THR A C 1
ATOM 1519 O O . THR A 1 195 ? -13.082 -14.892 2.195 1.00 96.00 195 THR A O 1
ATOM 1522 N N . SER A 1 196 ? -12.359 -12.787 2.591 1.00 96.62 196 SER A N 1
ATOM 1523 C CA . SER A 1 196 ? -11.255 -12.771 1.631 1.00 96.62 196 SER A CA 1
ATOM 1524 C C . SER A 1 196 ? -9.955 -12.276 2.269 1.00 96.62 196 SER A C 1
ATOM 1526 O O . SER A 1 196 ? -9.993 -11.481 3.209 1.00 96.62 196 SER A O 1
ATOM 1528 N N . GLN A 1 197 ? -8.799 -12.716 1.767 1.00 96.25 197 GLN A N 1
ATOM 1529 C CA . GLN A 1 197 ? -7.505 -12.204 2.227 1.00 96.25 197 GLN A CA 1
ATOM 1530 C C . GLN A 1 197 ? -7.275 -10.753 1.768 1.00 96.25 197 GLN A C 1
ATOM 1532 O O . GLN A 1 197 ? -7.898 -10.306 0.799 1.00 96.25 197 GLN A O 1
ATOM 1537 N N . PRO A 1 198 ? -6.363 -10.002 2.416 1.00 95.88 198 PRO A N 1
ATOM 1538 C CA . PRO A 1 198 ? -6.080 -8.604 2.091 1.00 95.88 198 PRO A CA 1
ATOM 1539 C C . PRO A 1 198 ? -5.876 -8.266 0.609 1.00 95.88 198 PRO A C 1
ATOM 1541 O O . PRO A 1 198 ? -6.275 -7.184 0.193 1.00 95.88 198 PRO A O 1
ATOM 1544 N N . ALA A 1 199 ? -5.296 -9.150 -0.202 1.00 94.88 199 ALA A N 1
ATOM 1545 C CA . ALA A 1 199 ? -5.032 -8.932 -1.623 1.00 94.88 199 ALA A CA 1
ATOM 1546 C C . ALA A 1 199 ? -6.022 -9.650 -2.558 1.00 94.88 199 ALA A C 1
ATOM 1548 O O . ALA A 1 199 ? -5.883 -9.551 -3.774 1.00 94.88 199 ALA A O 1
ATOM 1549 N N . ASP A 1 200 ? -7.017 -10.375 -2.053 1.00 93.19 200 ASP A N 1
ATOM 1550 C CA . ASP A 1 200 ? -7.977 -11.095 -2.903 1.00 93.19 200 ASP A CA 1
ATOM 1551 C C . ASP A 1 200 ? -8.959 -10.138 -3.599 1.00 93.19 200 ASP A C 1
ATOM 1553 O O . ASP A 1 200 ? -9.260 -9.057 -3.086 1.00 93.19 200 ASP A O 1
ATOM 1557 N N . GLY A 1 201 ? -9.478 -10.521 -4.769 1.00 86.88 201 GLY A N 1
ATOM 1558 C CA . GLY A 1 201 ? -10.518 -9.754 -5.470 1.00 86.88 201 GLY A CA 1
ATOM 1559 C C . GLY A 1 201 ? -10.083 -8.359 -5.941 1.00 86.88 201 GLY A C 1
ATOM 1560 O O . GLY A 1 201 ? -10.866 -7.416 -5.875 1.00 86.88 201 GLY A O 1
ATOM 1561 N N . LEU A 1 202 ? -8.825 -8.189 -6.361 1.00 87.62 202 LEU A N 1
ATOM 1562 C CA . LEU A 1 202 ? -8.396 -6.980 -7.073 1.00 87.62 202 LEU A CA 1
ATOM 1563 C C . LEU A 1 202 ? -8.918 -7.083 -8.517 1.00 87.62 202 LEU A C 1
ATOM 1565 O O . LEU A 1 202 ? -8.535 -8.003 -9.224 1.00 87.62 202 LEU A O 1
ATOM 1569 N N . GLU A 1 203 ? -9.805 -6.177 -8.939 1.00 72.38 203 GLU A N 1
ATOM 1570 C CA . GLU A 1 203 ? -10.581 -6.309 -10.191 1.00 72.38 203 GLU A CA 1
ATOM 1571 C C . GLU A 1 203 ? -9.725 -6.331 -11.470 1.00 72.38 203 GLU A C 1
ATOM 1573 O O . GLU A 1 203 ? -10.083 -6.992 -12.439 1.00 72.38 203 GLU A O 1
ATOM 1578 N N . HIS A 1 204 ? -8.575 -5.652 -11.456 1.00 74.38 204 HIS A N 1
ATOM 1579 C CA . HIS A 1 204 ? -7.645 -5.562 -12.586 1.00 74.38 204 HIS A CA 1
ATOM 1580 C C . HIS A 1 204 ? -6.367 -6.352 -12.302 1.00 74.38 204 HIS A C 1
ATOM 1582 O O . HIS A 1 204 ? -5.271 -5.793 -12.222 1.00 74.38 204 HIS A O 1
ATOM 1588 N N . ASP A 1 205 ? -6.508 -7.660 -12.094 1.00 70.62 205 ASP A N 1
ATOM 1589 C CA . ASP A 1 205 ? -5.417 -8.578 -11.768 1.00 70.62 205 ASP A CA 1
ATOM 1590 C C . ASP A 1 205 ? -4.763 -9.235 -12.993 1.00 70.62 205 ASP A C 1
ATOM 1592 O O . ASP A 1 205 ? -4.092 -10.257 -12.871 1.00 70.62 205 ASP A O 1
ATOM 1596 N N . CYS A 1 206 ? -4.859 -8.600 -14.167 1.00 63.22 206 CYS A N 1
ATOM 1597 C CA . CYS A 1 206 ? -4.213 -9.042 -15.410 1.00 63.22 206 CYS A CA 1
ATOM 1598 C C . CYS A 1 206 ? -2.684 -9.227 -15.299 1.00 63.22 206 CYS A C 1
ATOM 1600 O O . CYS A 1 206 ? -2.061 -9.854 -16.151 1.00 63.22 206 CYS A O 1
ATOM 1602 N N . TRP A 1 207 ? -2.071 -8.731 -14.225 1.00 70.25 207 TRP A N 1
ATOM 1603 C CA . TRP A 1 207 ? -0.674 -8.953 -13.863 1.00 70.25 207 TRP A CA 1
ATOM 1604 C C . TRP A 1 207 ? -0.400 -10.301 -13.164 1.00 70.25 207 TRP A C 1
ATOM 1606 O O . TRP A 1 207 ? 0.762 -10.698 -13.076 1.00 70.25 207 TRP A O 1
ATOM 1616 N N . ARG A 1 208 ? -1.421 -11.026 -12.684 1.00 66.00 208 ARG A N 1
ATOM 1617 C CA . ARG A 1 208 ? -1.292 -12.319 -11.978 1.00 66.00 208 ARG A CA 1
ATOM 1618 C C . ARG A 1 208 ? -1.061 -13.528 -12.881 1.00 66.00 208 ARG A C 1
ATOM 1620 O O . ARG A 1 208 ? -0.776 -14.604 -12.363 1.00 66.00 208 ARG A O 1
ATOM 1627 N N . TYR A 1 209 ? -1.201 -13.390 -14.197 1.00 54.31 209 TYR A N 1
ATOM 1628 C CA . TYR A 1 209 ? -1.028 -14.517 -15.113 1.00 54.31 209 TYR A CA 1
ATOM 1629 C C . TYR A 1 209 ? 0.432 -14.968 -15.182 1.00 54.31 209 TYR A C 1
ATOM 1631 O O . TYR A 1 209 ? 1.325 -14.146 -15.395 1.00 54.31 209 TYR A O 1
ATOM 1639 N N . ASP A 1 210 ? 0.645 -16.279 -15.045 1.00 54.81 210 ASP A N 1
ATOM 1640 C CA . ASP A 1 210 ? 1.970 -16.888 -15.010 1.00 54.81 210 ASP A CA 1
ATOM 1641 C C . ASP A 1 210 ? 2.276 -17.820 -16.196 1.00 54.81 210 ASP A C 1
ATOM 1643 O O . ASP A 1 210 ? 1.451 -18.609 -16.656 1.00 54.81 210 ASP A O 1
ATOM 1647 N N . GLU A 1 211 ? 3.528 -17.701 -16.638 1.00 43.62 211 GLU A N 1
ATOM 1648 C CA . GLU A 1 211 ? 4.386 -18.617 -17.409 1.00 43.62 211 GLU A CA 1
ATOM 1649 C C . GLU A 1 211 ? 4.177 -18.906 -18.912 1.00 43.62 211 GLU A C 1
ATOM 1651 O O . GLU A 1 211 ? 5.189 -19.076 -19.592 1.00 43.62 211 GLU A O 1
ATOM 1656 N N . ALA A 1 212 ? 2.981 -18.906 -19.511 1.00 39.91 212 ALA A N 1
ATOM 1657 C CA . ALA A 1 212 ? 2.870 -19.335 -20.927 1.00 39.91 212 ALA A CA 1
ATOM 1658 C C . ALA A 1 212 ? 3.054 -18.220 -21.983 1.00 39.91 212 ALA A C 1
ATOM 1660 O O . ALA A 1 212 ? 3.497 -18.492 -23.098 1.00 39.91 212 ALA A O 1
ATOM 1661 N N . ALA A 1 213 ? 2.737 -16.962 -21.663 1.00 39.88 213 ALA A N 1
ATOM 1662 C CA . ALA A 1 213 ? 2.676 -15.889 -22.667 1.00 39.88 213 ALA A CA 1
ATOM 1663 C C . ALA A 1 213 ? 4.019 -15.175 -22.934 1.00 39.88 213 ALA A C 1
ATOM 1665 O O . ALA A 1 213 ? 4.142 -14.449 -23.915 1.00 39.88 213 ALA A O 1
ATOM 1666 N N . ILE A 1 214 ? 5.046 -15.395 -22.104 1.00 42.81 214 ILE A N 1
ATOM 1667 C CA . ILE A 1 214 ? 6.372 -14.752 -22.250 1.00 42.81 214 ILE A CA 1
ATOM 1668 C C . ILE A 1 214 ? 7.367 -15.673 -22.993 1.00 42.81 214 ILE A C 1
ATOM 1670 O O . ILE A 1 214 ? 8.552 -15.371 -23.100 1.00 42.81 214 ILE A O 1
ATOM 1674 N N . LEU A 1 215 ? 6.906 -16.804 -23.538 1.00 38.62 215 LEU A N 1
ATOM 1675 C CA . LEU A 1 215 ? 7.709 -17.644 -24.437 1.00 38.62 215 LEU A CA 1
ATOM 1676 C C . LEU A 1 215 ? 7.602 -17.236 -25.916 1.00 38.62 215 LEU A C 1
ATOM 1678 O O . LEU A 1 215 ? 8.335 -17.795 -26.725 1.00 38.62 215 LEU A O 1
ATOM 1682 N N . ASP A 1 216 ? 6.772 -16.244 -26.265 1.00 38.47 216 ASP A N 1
ATOM 1683 C CA . ASP A 1 216 ? 6.562 -15.823 -27.662 1.00 38.47 216 ASP A CA 1
ATOM 1684 C C . ASP A 1 216 ? 6.974 -14.370 -27.956 1.00 38.47 216 ASP A C 1
ATOM 1686 O O . ASP A 1 216 ? 6.505 -13.742 -28.900 1.00 38.47 216 ASP A O 1
ATOM 1690 N N . ASN A 1 217 ? 7.925 -13.829 -27.188 1.00 38.97 217 ASN A N 1
ATOM 1691 C CA . ASN A 1 217 ? 8.713 -12.687 -27.653 1.00 38.97 217 ASN A CA 1
ATOM 1692 C C . ASN A 1 217 ? 9.951 -13.192 -28.401 1.00 38.97 217 ASN A C 1
ATOM 1694 O O . ASN A 1 217 ? 11.092 -12.857 -28.075 1.00 38.97 217 ASN A O 1
ATOM 1698 N N . SER A 1 218 ? 9.727 -13.965 -29.468 1.00 38.03 218 SER A N 1
ATOM 1699 C CA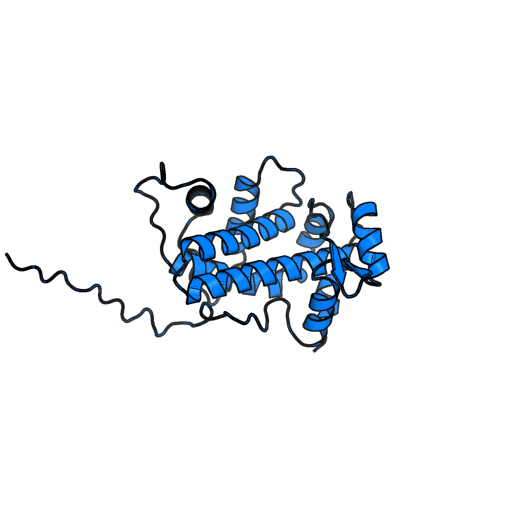 . SER A 1 218 ? 10.543 -13.769 -30.660 1.00 38.03 218 SER A CA 1
ATOM 1700 C C . SER A 1 218 ? 10.463 -12.286 -30.999 1.00 38.03 218 SER A C 1
ATOM 1702 O O . SER A 1 218 ? 9.454 -11.806 -31.512 1.00 38.03 218 SER A O 1
ATOM 1704 N N . SER A 1 219 ? 11.519 -11.545 -30.658 1.00 36.03 219 SER A N 1
ATOM 1705 C CA . SER A 1 219 ? 11.770 -10.226 -31.224 1.00 36.03 219 SER A CA 1
ATOM 1706 C C . SER A 1 219 ? 11.420 -10.284 -32.709 1.00 36.03 219 SER A C 1
ATOM 1708 O O . SER A 1 219 ? 11.884 -11.220 -33.373 1.00 36.03 219 SER A O 1
ATOM 1710 N N . PRO A 1 220 ? 10.648 -9.333 -33.265 1.00 35.12 220 PRO A N 1
ATOM 1711 C CA . PRO A 1 220 ? 10.552 -9.233 -34.706 1.00 35.12 220 PRO A CA 1
ATOM 1712 C C . PRO A 1 220 ? 11.987 -9.115 -35.207 1.00 35.12 220 PRO A C 1
ATOM 1714 O O . PRO A 1 220 ? 12.696 -8.158 -34.880 1.00 35.12 220 PRO A O 1
ATOM 1717 N N . SER A 1 221 ? 12.457 -10.133 -35.927 1.00 39.38 221 SER A N 1
ATOM 1718 C CA . SER A 1 221 ? 13.706 -10.036 -36.656 1.00 39.38 221 SER A CA 1
ATOM 1719 C C . SER A 1 221 ? 13.577 -8.793 -37.519 1.00 39.38 221 SER A C 1
ATOM 1721 O O . SER A 1 221 ? 12.649 -8.708 -38.325 1.00 39.38 221 SER A O 1
ATOM 1723 N N . ALA A 1 222 ? 14.462 -7.821 -37.322 1.00 38.34 222 ALA A N 1
ATOM 1724 C CA . ALA A 1 222 ? 14.576 -6.683 -38.211 1.00 38.34 222 ALA A CA 1
ATOM 1725 C C . ALA A 1 222 ? 15.019 -7.202 -39.587 1.00 38.34 222 ALA A C 1
ATOM 1727 O O . ALA A 1 222 ? 16.199 -7.210 -39.921 1.00 38.34 222 ALA A O 1
ATOM 1728 N N . SER A 1 223 ? 14.069 -7.679 -40.388 1.00 42.88 223 SER A N 1
ATOM 1729 C CA . SER A 1 223 ? 14.243 -7.925 -41.811 1.00 42.88 223 SER A CA 1
ATOM 1730 C C . SER A 1 223 ? 14.040 -6.596 -42.532 1.00 42.88 223 SER A C 1
ATOM 1732 O O . SER A 1 223 ? 13.031 -6.366 -43.192 1.00 42.88 223 SER A O 1
ATOM 1734 N N . GLY A 1 224 ? 14.994 -5.692 -42.332 1.00 32.53 224 GLY A N 1
ATOM 1735 C CA . GLY A 1 224 ? 15.224 -4.554 -43.207 1.00 32.53 224 GLY A CA 1
ATOM 1736 C C . GLY A 1 224 ? 16.420 -4.888 -44.082 1.00 32.53 224 GLY A C 1
ATOM 1737 O O . GLY A 1 224 ? 17.560 -4.664 -43.691 1.00 32.53 224 GLY A O 1
ATOM 1738 N N . THR A 1 225 ? 16.157 -5.513 -45.223 1.00 39.41 225 THR A N 1
ATOM 1739 C CA . THR A 1 225 ? 17.135 -5.708 -46.292 1.00 39.41 225 THR A CA 1
ATOM 1740 C C . THR A 1 225 ? 17.388 -4.392 -47.029 1.00 39.41 225 THR A C 1
ATOM 1742 O O . THR A 1 225 ? 16.420 -3.791 -47.492 1.00 39.41 225 THR A O 1
ATOM 1745 N N . ALA A 1 226 ? 18.682 -4.093 -47.211 1.00 40.50 226 ALA A N 1
ATOM 1746 C CA . ALA A 1 226 ? 19.324 -3.090 -48.079 1.00 40.50 226 ALA A CA 1
ATOM 1747 C C . ALA A 1 226 ? 19.212 -1.610 -47.674 1.00 40.50 226 ALA A C 1
ATOM 1749 O O . ALA A 1 226 ? 18.113 -1.026 -47.763 1.00 40.50 226 ALA A O 1
#

Radius of gyration: 18.9 Å; chains: 1; bounding box: 46×35×69 Å

Secondary structure (DSSP, 8-state):
---GGGGTTT----SS-HHHHHHHHHHHTS-HHHHHHHHHHHHHHHHHHHHHHHHHTT-HHHHHHHHHHHHHHHHHHHHT--SSTTHHHHHHHHHHHHHHS--TTSPPPSS-HHHHHHHHHHHHH-TT---TT----HHHHHHHHHHHHHHHHHGGG-HHHHHHHHHS--PPPEEEETTEEEETTHHHHHHHTTTS-TTTT-TT-TT---SSGGG-----------

Sequence (226 aa):
MDYRPLLAQHAVQLTHDTPRWDDAAQIAGLDPYVCKASYVCGVMREFMQASGLNFEHNYHLGSLFLALDATELLGRIVSGKRGTDGSTEVLRTGVRYLEGHADPQARPLPHSAAQYAKLRNFAGHGAAQLARTVAFTPDSTQLLLRHLAYVLNTMWEDPSLSANLAAAEIHPLFTVVKGNRQPVYVRDTQEHLMTSQPADGLEHDCWRYDEAAILDNSSPSASGTA

Organism: NCBI:txid1623582

Foldseek 3Di:
DFQLCLQVVQADAQDPCCVQQVVQCVQQVHDSSSLLSQLLLQLLLVLLLQLLVCLVVVVLLSSLLSLLVSLLSQLLLQQLDDDDPASLVSSLSSLVCLQVQPDPQADHQPDHSNLSSLSNCCSPPHPDDDPPPRDDDSLNSLRSSRSSLSCSQCVSVDSSSNVSSSSGDDGFDWDADPNDIHTPRSNVSSVCSRDDGSNPPSPSNPSVDDDDPVVPPPPPPPPPDD

pLDDT: mean 86.72, std 15.98, range [32.53, 98.19]